Protein AF-A0A9N8VTU1-F1 (afdb_monomer_lite)

Organism: NCBI:txid144538

Sequence (261 aa):
MIAYFLSVLDSDEEFRTRRALFKGLLIENRHETFETFFAQFPVIYIDFLNTPVDNNTWNSMYKCLQDLISSVYRRHSYVSSSLNSARQIVFQQIIECNRDLSRKEWEDALKALSCYLCKFHGKPIIALVDNLEIPVQISIDKGYFTEANRFIKNMFSEFLKENPYLDKAMVAIVDTSNKKLDKILPANAWEYSLPSSDRVFQYGFGFTETDLITLAKVFKVVDIDDIMKKTLQCKTGVKPKIALYNPQAVWRELYLRLNNM

Structure (mmCIF, N/CA/C/O backbone):
data_AF-A0A9N8VTU1-F1
#
_entry.id   AF-A0A9N8VTU1-F1
#
loop_
_atom_site.group_PDB
_atom_site.id
_atom_site.type_symbol
_atom_site.label_atom_id
_atom_site.label_alt_id
_atom_site.label_comp_id
_atom_site.label_asym_id
_atom_site.label_entity_id
_atom_site.label_seq_id
_atom_site.pdbx_PDB_ins_code
_atom_site.Cartn_x
_atom_site.Cartn_y
_atom_site.Cartn_z
_atom_site.occupancy
_atom_site.B_iso_or_equiv
_atom_site.auth_seq_id
_atom_site.auth_comp_id
_atom_site.auth_asym_id
_atom_site.auth_atom_id
_atom_site.pdbx_PDB_model_num
ATOM 1 N N . MET A 1 1 ? -10.730 -7.273 -4.232 1.00 74.44 1 MET A N 1
ATOM 2 C CA . MET A 1 1 ? -11.778 -8.046 -3.517 1.00 74.44 1 MET A CA 1
ATOM 3 C C . MET A 1 1 ? -11.406 -8.323 -2.058 1.00 74.44 1 MET A C 1
ATOM 5 O O . MET A 1 1 ? -12.185 -7.956 -1.193 1.00 74.44 1 MET A O 1
ATOM 9 N N . ILE A 1 2 ? -10.228 -8.894 -1.761 1.00 85.75 2 ILE A N 1
ATOM 10 C CA . ILE A 1 2 ? -9.808 -9.220 -0.378 1.00 85.75 2 ILE A CA 1
ATOM 11 C C . ILE A 1 2 ? -9.739 -7.979 0.524 1.00 85.75 2 ILE A C 1
ATOM 13 O O . ILE A 1 2 ? -10.317 -7.990 1.605 1.00 85.75 2 ILE A O 1
ATOM 17 N N . ALA A 1 3 ? -9.119 -6.887 0.057 1.00 88.75 3 ALA A N 1
ATOM 18 C CA . ALA A 1 3 ? -9.104 -5.623 0.801 1.00 88.75 3 ALA A CA 1
ATOM 19 C C . ALA A 1 3 ? -10.528 -5.163 1.153 1.00 88.75 3 ALA A C 1
ATOM 21 O O . ALA A 1 3 ? -10.817 -4.852 2.298 1.00 88.75 3 ALA A O 1
ATOM 22 N N . TYR A 1 4 ? -11.440 -5.216 0.180 1.00 87.44 4 TYR A N 1
ATOM 23 C CA . TYR A 1 4 ? -12.837 -4.830 0.367 1.00 87.44 4 TYR A CA 1
ATOM 24 C C . TYR A 1 4 ? -13.541 -5.693 1.427 1.00 87.44 4 TYR A C 1
ATOM 26 O O . TYR A 1 4 ? -14.232 -5.156 2.283 1.00 87.44 4 TYR A O 1
ATOM 34 N N . PHE A 1 5 ? -13.319 -7.011 1.415 1.00 91.44 5 PHE A N 1
ATOM 35 C CA . PHE A 1 5 ? -13.878 -7.940 2.401 1.00 91.44 5 PHE A CA 1
ATOM 36 C C . PHE A 1 5 ? -13.381 -7.668 3.829 1.00 91.44 5 PHE A C 1
ATOM 38 O O . PHE A 1 5 ? -14.170 -7.727 4.763 1.00 91.44 5 PHE A O 1
ATOM 45 N N . LEU A 1 6 ? -12.092 -7.367 4.002 1.00 94.31 6 LEU A N 1
ATOM 46 C CA . LEU A 1 6 ? -11.461 -7.228 5.319 1.00 94.31 6 LEU A CA 1
ATOM 47 C C . LEU A 1 6 ? -11.640 -5.842 5.948 1.00 94.31 6 LEU A C 1
ATOM 49 O O . LEU A 1 6 ? -11.740 -5.743 7.171 1.00 94.31 6 LEU A O 1
ATOM 53 N N . SER A 1 7 ? -11.634 -4.790 5.123 1.00 93.69 7 SER A N 1
ATOM 54 C CA . SER A 1 7 ? -11.585 -3.402 5.581 1.00 93.69 7 SER A CA 1
ATOM 55 C C . SER A 1 7 ? -12.769 -3.036 6.463 1.00 93.69 7 SER A C 1
ATOM 57 O O . SER A 1 7 ? -13.917 -3.174 6.037 1.00 93.69 7 SER A O 1
ATOM 59 N N . VAL A 1 8 ? -12.459 -2.481 7.635 1.00 92.75 8 VAL A N 1
ATOM 60 C CA . VAL A 1 8 ? -13.396 -1.738 8.492 1.00 92.75 8 VAL A CA 1
ATOM 61 C C . VAL A 1 8 ? -14.214 -0.721 7.699 1.00 92.75 8 VAL A C 1
ATOM 63 O O . VAL A 1 8 ? -13.781 -0.217 6.657 1.00 92.75 8 VAL A O 1
ATOM 66 N N . LEU A 1 9 ? -15.412 -0.460 8.212 1.00 88.94 9 LEU A N 1
ATOM 67 C CA . LEU A 1 9 ? -16.438 0.347 7.573 1.00 88.94 9 LEU A CA 1
ATOM 68 C C . LEU A 1 9 ? -16.899 1.462 8.492 1.00 88.94 9 LEU A C 1
ATOM 70 O O . LEU A 1 9 ? -17.052 1.248 9.692 1.00 88.94 9 LEU A O 1
ATOM 74 N N . ASP A 1 10 ? -17.177 2.618 7.897 1.00 80.44 10 ASP A N 1
ATOM 75 C CA . ASP A 1 10 ? -17.520 3.830 8.643 1.00 80.44 10 ASP A CA 1
ATOM 76 C C . ASP A 1 10 ? -19.041 4.006 8.819 1.00 80.44 10 ASP A C 1
ATOM 78 O O . ASP A 1 10 ? -19.484 4.924 9.507 1.00 80.44 10 ASP A O 1
ATOM 82 N N . SER A 1 11 ? -19.867 3.140 8.210 1.00 88.31 11 SER A N 1
ATOM 83 C CA . SER A 1 11 ? -21.327 3.192 8.354 1.00 88.31 11 SER A CA 1
ATOM 84 C C . SER A 1 11 ? -22.021 1.830 8.256 1.00 88.31 11 SER A C 1
ATOM 86 O O . SER A 1 11 ? -21.612 0.938 7.508 1.00 88.31 11 SER A O 1
ATOM 88 N N . ASP A 1 12 ? -23.151 1.705 8.958 1.00 88.94 12 ASP A N 1
ATOM 89 C CA . ASP A 1 12 ? -24.015 0.519 8.914 1.00 88.94 12 ASP A CA 1
ATOM 90 C C . ASP A 1 12 ? -24.625 0.269 7.527 1.00 88.94 12 ASP A C 1
ATOM 92 O O . ASP A 1 12 ? -24.901 -0.871 7.146 1.00 88.94 12 ASP A O 1
ATOM 96 N N . GLU A 1 13 ? -24.880 1.335 6.766 1.00 91.88 13 GLU A N 1
ATOM 97 C CA . GLU A 1 13 ? -25.395 1.230 5.401 1.00 91.88 13 GLU A CA 1
ATOM 98 C C . GLU A 1 13 ? -24.358 0.596 4.473 1.00 91.88 13 GLU A C 1
ATOM 100 O O . GLU A 1 13 ? -24.676 -0.344 3.734 1.00 91.88 13 GLU A O 1
ATOM 105 N N . GLU A 1 14 ? -23.106 1.047 4.564 1.00 89.56 14 GLU A N 1
ATOM 106 C CA . GLU A 1 14 ? -22.004 0.449 3.823 1.00 89.56 14 GLU A CA 1
ATOM 107 C C . GLU A 1 14 ? -21.771 -0.998 4.263 1.00 89.56 14 GLU A C 1
ATOM 109 O O . GLU A 1 14 ? -21.592 -1.867 3.411 1.00 89.56 14 GLU A O 1
ATOM 114 N N . PHE A 1 15 ? -21.868 -1.289 5.564 1.00 91.75 15 PHE A N 1
ATOM 115 C CA . PHE A 1 15 ? -21.780 -2.652 6.090 1.00 91.75 15 PHE A CA 1
ATOM 116 C C . PHE A 1 15 ? -22.809 -3.583 5.458 1.00 91.75 15 PHE A C 1
ATOM 118 O O . PHE A 1 15 ? -22.443 -4.627 4.913 1.00 91.75 15 PHE A O 1
ATOM 125 N N . ARG A 1 16 ? -24.092 -3.202 5.461 1.00 91.25 16 ARG A N 1
ATOM 126 C CA . ARG A 1 16 ? -25.162 -4.015 4.862 1.00 91.25 16 ARG A CA 1
ATOM 127 C C . ARG A 1 16 ? -24.969 -4.195 3.359 1.00 91.25 16 ARG A C 1
ATOM 129 O O . ARG A 1 16 ? -25.064 -5.320 2.866 1.00 91.25 16 ARG A O 1
ATOM 136 N N . THR A 1 17 ? -24.662 -3.112 2.649 1.00 90.62 17 THR A N 1
ATOM 137 C CA . THR A 1 17 ? -24.464 -3.125 1.191 1.00 90.62 17 THR A CA 1
ATOM 138 C C . THR A 1 17 ? -23.287 -4.013 0.807 1.00 90.62 17 THR A C 1
ATOM 140 O O . THR A 1 17 ? -23.403 -4.875 -0.063 1.00 90.62 17 THR A O 1
ATOM 143 N N . ARG A 1 18 ? -22.161 -3.864 1.508 1.00 90.44 18 ARG A N 1
ATOM 144 C CA . ARG A 1 18 ? -20.954 -4.651 1.277 1.00 90.44 18 ARG A CA 1
ATOM 145 C C . ARG A 1 18 ? -21.166 -6.123 1.613 1.00 90.44 18 ARG A C 1
ATOM 147 O O . ARG A 1 18 ? -20.721 -6.980 0.855 1.00 90.44 18 ARG A O 1
ATOM 154 N N . ARG A 1 19 ? -21.868 -6.428 2.706 1.00 91.38 19 ARG A N 1
ATOM 155 C CA . ARG A 1 19 ? -22.168 -7.806 3.119 1.00 91.38 19 ARG A CA 1
ATOM 156 C C . ARG A 1 19 ? -23.034 -8.521 2.086 1.00 91.38 19 ARG A C 1
ATOM 158 O O . ARG A 1 19 ? -22.771 -9.678 1.772 1.00 91.38 19 ARG A O 1
ATOM 165 N N . ALA A 1 20 ? -24.000 -7.815 1.497 1.00 91.19 20 ALA A N 1
ATOM 166 C CA . ALA A 1 20 ? -24.875 -8.359 0.462 1.00 91.19 20 ALA A CA 1
ATOM 167 C C . ALA A 1 20 ? -24.122 -8.843 -0.792 1.00 91.19 20 ALA A C 1
ATOM 169 O O . ALA A 1 20 ? -24.584 -9.783 -1.434 1.00 91.19 20 ALA A O 1
ATOM 170 N N . LEU A 1 21 ? -22.948 -8.277 -1.112 1.00 89.25 21 LEU A N 1
ATOM 171 C CA . LEU A 1 21 ? -22.126 -8.728 -2.247 1.00 89.25 21 LEU A CA 1
ATOM 172 C C . LEU A 1 21 ? -21.578 -10.150 -2.081 1.00 89.25 21 LEU A C 1
ATOM 174 O O . LEU A 1 21 ? -21.188 -10.769 -3.068 1.00 89.25 21 LEU A O 1
ATOM 178 N N . PHE A 1 22 ? -21.527 -10.660 -0.850 1.00 90.00 22 PHE A N 1
ATOM 179 C CA . PHE A 1 22 ? -21.028 -12.003 -0.566 1.00 90.00 22 PHE A CA 1
ATOM 180 C C . PHE A 1 22 ? -22.142 -13.044 -0.426 1.00 90.00 22 PHE A C 1
ATOM 182 O O . PHE A 1 22 ? -21.844 -14.223 -0.235 1.00 90.00 22 PHE A O 1
ATOM 189 N N . LYS A 1 23 ? -23.409 -12.632 -0.566 1.00 89.81 23 LYS A N 1
ATOM 190 C CA . LYS A 1 23 ? -24.561 -13.525 -0.451 1.00 89.81 23 LYS A CA 1
ATOM 191 C C . LYS A 1 23 ? -24.521 -14.617 -1.523 1.00 89.81 23 LYS A C 1
ATOM 193 O O . LYS A 1 23 ? -24.404 -14.329 -2.712 1.00 89.81 23 LYS A O 1
ATOM 198 N N . GLY A 1 24 ? -24.645 -15.871 -1.105 1.00 86.94 24 GLY A N 1
ATOM 199 C CA . GLY A 1 24 ? -24.591 -17.061 -1.952 1.00 86.94 24 GLY A CA 1
ATOM 200 C C . GLY A 1 24 ? -23.181 -17.493 -2.366 1.00 86.94 24 GLY A C 1
ATOM 201 O O . GLY A 1 24 ? -23.045 -18.496 -3.066 1.00 86.94 24 GLY A O 1
ATOM 202 N N . LEU A 1 25 ? -22.125 -16.781 -1.951 1.00 86.88 25 LEU A N 1
ATOM 203 C CA . LEU A 1 25 ? -20.746 -17.188 -2.222 1.00 86.88 25 LEU A CA 1
ATOM 204 C C . LEU A 1 25 ? -20.276 -18.241 -1.211 1.00 86.88 25 LEU A C 1
ATOM 206 O O . LEU A 1 25 ? -20.688 -18.252 -0.055 1.00 86.88 25 LEU A O 1
ATOM 210 N N . LEU A 1 26 ? -19.321 -19.085 -1.614 1.00 87.12 26 LEU A N 1
ATOM 211 C CA . LEU A 1 26 ? -18.760 -20.137 -0.749 1.00 87.12 26 LEU A CA 1
ATOM 212 C C . LEU A 1 26 ? -18.211 -19.613 0.587 1.00 87.12 26 LEU A C 1
ATOM 214 O O . LEU A 1 26 ? -18.195 -20.352 1.569 1.00 87.12 26 LEU A O 1
ATOM 218 N N . ILE A 1 27 ? -17.747 -18.360 0.625 1.00 83.00 27 ILE A N 1
ATOM 219 C CA . ILE A 1 27 ? -17.223 -17.737 1.842 1.00 83.00 27 ILE A CA 1
ATOM 220 C C . ILE A 1 27 ? -18.323 -17.441 2.869 1.00 83.00 27 ILE A C 1
ATOM 222 O O . ILE A 1 27 ? -18.059 -17.565 4.059 1.00 83.00 27 ILE A O 1
ATOM 226 N N . GLU A 1 28 ? -19.552 -17.128 2.439 1.00 87.94 28 GLU A N 1
ATOM 227 C CA . GLU A 1 28 ? -20.695 -16.917 3.343 1.00 87.94 28 GLU A CA 1
ATOM 228 C C . GLU A 1 28 ? -21.055 -18.216 4.078 1.00 87.94 28 GLU A C 1
ATOM 230 O O . GLU A 1 28 ? -21.321 -18.205 5.277 1.00 87.94 28 GLU A O 1
ATOM 235 N N . ASN A 1 29 ? -20.941 -19.361 3.396 1.00 86.56 29 ASN A N 1
ATOM 236 C CA . ASN A 1 29 ? -21.175 -20.679 3.997 1.00 86.56 29 ASN A CA 1
ATOM 237 C C . ASN A 1 29 ? -20.127 -21.055 5.063 1.00 86.56 29 ASN A C 1
ATOM 239 O O . ASN A 1 29 ? -20.337 -21.991 5.833 1.00 86.56 29 ASN A O 1
ATOM 243 N N . ARG A 1 30 ? -18.998 -20.338 5.136 1.00 89.31 30 ARG A N 1
ATOM 244 C CA . ARG A 1 30 ? -17.985 -20.495 6.188 1.00 89.31 30 ARG A CA 1
ATOM 245 C C . ARG A 1 30 ? -18.241 -19.495 7.314 1.00 89.31 30 ARG A C 1
ATOM 247 O O . ARG A 1 30 ? -17.406 -18.632 7.562 1.00 89.31 30 ARG A O 1
ATOM 254 N N . HIS A 1 31 ? -19.387 -19.624 7.986 1.00 86.50 31 HIS A N 1
ATOM 255 C CA . HIS A 1 31 ? -19.917 -18.629 8.931 1.00 86.50 31 HIS A CA 1
ATOM 256 C C . HIS A 1 31 ? -18.875 -18.094 9.931 1.00 86.50 31 HIS A C 1
ATOM 258 O O . HIS A 1 31 ? -18.699 -16.888 10.052 1.00 86.50 31 HIS A O 1
ATOM 264 N N . GLU A 1 32 ? -18.123 -18.973 10.602 1.00 90.81 32 GLU A N 1
ATOM 265 C CA . GLU A 1 32 ? -17.093 -18.559 11.568 1.00 90.81 32 GLU A CA 1
ATOM 266 C C . GLU A 1 32 ? -15.985 -17.713 10.922 1.00 90.81 32 GLU A C 1
ATOM 268 O O . GLU A 1 32 ? -15.621 -16.656 11.435 1.00 90.81 32 GLU A O 1
ATOM 273 N N . THR A 1 33 ? -15.475 -18.135 9.760 1.00 88.50 33 THR A N 1
ATOM 274 C CA . THR A 1 33 ? -14.487 -17.359 8.998 1.00 88.50 33 THR A CA 1
ATOM 275 C C . THR A 1 33 ? -15.082 -16.037 8.522 1.00 88.50 33 THR A C 1
ATOM 277 O O . THR A 1 33 ? -14.425 -15.003 8.607 1.00 88.50 33 THR A O 1
ATOM 280 N N . PHE A 1 34 ? -16.319 -16.056 8.030 1.00 91.81 34 PHE A N 1
ATOM 281 C CA . PHE A 1 34 ? -16.978 -14.865 7.521 1.00 91.81 34 PHE A CA 1
ATOM 282 C C . PHE A 1 34 ? -17.093 -13.797 8.610 1.00 91.81 34 PHE A C 1
ATOM 284 O O . PHE A 1 34 ? -16.559 -12.706 8.435 1.00 91.81 34 PHE A O 1
ATOM 291 N N . GLU A 1 35 ? -17.688 -14.124 9.759 1.00 91.31 35 GLU A N 1
ATOM 292 C CA . GLU A 1 35 ? -17.868 -13.159 10.854 1.00 91.31 35 GLU A CA 1
ATOM 293 C C . GLU A 1 35 ? -16.539 -12.695 11.461 1.00 91.31 35 GLU A C 1
ATOM 295 O O . GLU A 1 35 ? -16.407 -11.537 11.852 1.00 91.31 35 GLU A O 1
ATOM 300 N N . THR A 1 36 ? -15.529 -13.569 11.506 1.00 91.50 36 THR A N 1
ATOM 301 C CA . THR A 1 36 ? -14.214 -13.236 12.081 1.00 91.50 36 THR A CA 1
ATOM 302 C C . THR A 1 36 ? -13.444 -12.209 11.247 1.00 91.50 36 THR A C 1
ATOM 304 O O . THR A 1 36 ? -12.640 -11.446 11.790 1.00 91.50 36 THR A O 1
ATOM 307 N N . PHE A 1 37 ? -13.649 -12.187 9.928 1.00 92.38 37 PHE A N 1
ATOM 308 C CA . PHE A 1 37 ? -12.825 -11.397 9.011 1.00 92.38 37 PHE A CA 1
ATOM 309 C C . PHE A 1 37 ? -13.581 -10.291 8.270 1.00 92.38 37 PHE A C 1
ATOM 311 O O . PHE A 1 37 ? -12.963 -9.278 7.937 1.00 92.38 37 PHE A O 1
ATOM 318 N N . PHE A 1 38 ? -14.883 -10.446 8.024 1.00 94.62 38 PHE A N 1
ATOM 319 C CA . PHE A 1 38 ? -15.668 -9.488 7.248 1.00 94.62 38 PHE A CA 1
ATOM 320 C C . PHE A 1 38 ? -15.759 -8.126 7.946 1.00 94.62 38 PHE A C 1
ATOM 322 O O . PHE A 1 38 ? -16.356 -8.001 9.013 1.00 94.62 38 PHE A O 1
ATOM 329 N N . ALA A 1 39 ? -15.201 -7.096 7.313 1.00 94.56 39 ALA A N 1
ATOM 330 C CA . ALA A 1 39 ? -15.153 -5.721 7.804 1.00 94.56 39 ALA A CA 1
ATOM 331 C C . ALA A 1 39 ? -14.541 -5.564 9.210 1.00 94.56 39 ALA A C 1
ATOM 333 O O . ALA A 1 39 ? -14.888 -4.649 9.955 1.00 94.56 39 ALA A O 1
ATOM 334 N N . GLN A 1 40 ? -13.626 -6.463 9.583 1.00 94.62 40 GLN A N 1
ATOM 335 C CA . GLN A 1 40 ? -13.084 -6.537 10.938 1.00 94.62 40 GLN A CA 1
ATOM 336 C C . GLN A 1 40 ? -11.706 -5.884 11.103 1.00 94.62 40 GLN A C 1
ATOM 338 O O . GLN A 1 40 ? -11.238 -5.804 12.236 1.00 94.62 40 GLN A O 1
ATOM 343 N N . PHE A 1 41 ? -11.005 -5.485 10.035 1.00 96.44 41 PHE A N 1
ATOM 344 C CA . PHE A 1 41 ? -9.598 -5.070 10.125 1.00 96.44 41 PHE A CA 1
ATOM 345 C C . PHE A 1 41 ? -9.309 -3.728 9.444 1.00 96.44 41 PHE A C 1
ATOM 347 O O . PHE A 1 41 ? -9.800 -3.475 8.344 1.00 96.44 41 PHE A O 1
ATOM 354 N N . PRO A 1 42 ? -8.463 -2.867 10.034 1.00 96.88 42 PRO A N 1
ATOM 355 C CA . PRO A 1 42 ? -7.829 -1.804 9.272 1.00 96.88 42 PRO A CA 1
ATOM 356 C C . PRO A 1 42 ? -6.876 -2.417 8.240 1.00 96.88 42 PRO A C 1
ATOM 358 O O . PRO A 1 42 ? -5.992 -3.203 8.580 1.00 96.88 42 PRO A O 1
ATOM 361 N N . VAL A 1 43 ? -7.060 -2.066 6.969 1.00 97.75 43 VAL A N 1
ATOM 362 C CA . VAL A 1 43 ? -6.282 -2.632 5.859 1.00 97.75 43 VAL A CA 1
ATOM 363 C C . VAL A 1 43 ? -5.435 -1.551 5.211 1.00 97.75 43 VAL A C 1
ATOM 365 O O . VAL A 1 43 ? -5.972 -0.558 4.725 1.00 97.75 43 VAL A O 1
ATOM 368 N N . ILE A 1 44 ? -4.126 -1.786 5.124 1.00 98.19 44 ILE A N 1
ATOM 369 C CA . ILE A 1 44 ? -3.228 -1.021 4.255 1.00 98.19 44 ILE A CA 1
ATOM 370 C C . ILE A 1 44 ? -3.061 -1.820 2.962 1.00 98.19 44 ILE A C 1
ATOM 372 O O . ILE A 1 44 ? -2.365 -2.833 2.938 1.00 98.19 44 ILE A O 1
ATOM 376 N N . TYR A 1 45 ? -3.717 -1.368 1.891 1.00 97.00 45 TYR A N 1
ATOM 377 C CA . TYR A 1 45 ? -3.594 -1.966 0.557 1.00 97.00 45 TYR A CA 1
ATOM 378 C C . TYR A 1 45 ? -2.653 -1.141 -0.321 1.00 97.00 45 TYR A C 1
ATOM 380 O O . TYR A 1 45 ? -2.905 0.046 -0.525 1.00 97.00 45 TYR A O 1
ATOM 388 N N . ILE A 1 46 ? -1.604 -1.751 -0.860 1.00 96.50 46 ILE A N 1
ATOM 389 C CA . ILE A 1 46 ? -0.607 -1.131 -1.734 1.00 96.50 46 ILE A CA 1
ATOM 390 C C . ILE A 1 46 ? -0.675 -1.827 -3.085 1.00 96.50 46 ILE A C 1
ATOM 392 O O . ILE A 1 46 ? -0.568 -3.046 -3.149 1.00 96.50 46 ILE A O 1
ATOM 396 N N . ASP A 1 47 ? -0.827 -1.047 -4.147 1.00 94.19 47 ASP A N 1
ATOM 397 C CA . ASP A 1 47 ? -0.935 -1.562 -5.505 1.00 94.19 47 ASP A CA 1
ATOM 398 C C . ASP A 1 47 ? 0.020 -0.800 -6.419 1.00 94.19 47 ASP A C 1
ATOM 400 O O . ASP A 1 47 ? -0.095 0.418 -6.586 1.00 94.19 47 ASP A O 1
ATOM 404 N N . PHE A 1 48 ? 0.979 -1.522 -6.989 1.00 93.44 48 PHE A N 1
ATOM 405 C CA . PHE A 1 48 ? 1.989 -0.956 -7.873 1.00 93.44 48 PHE A CA 1
ATOM 406 C C . PHE A 1 48 ? 1.564 -0.929 -9.351 1.00 93.44 48 PHE A C 1
ATOM 408 O O . PHE A 1 48 ? 2.359 -0.492 -10.187 1.00 93.44 48 PHE A O 1
ATOM 415 N N . LEU A 1 49 ? 0.330 -1.329 -9.690 1.00 89.62 49 LEU A N 1
ATOM 416 C CA . LEU A 1 49 ? -0.161 -1.427 -11.073 1.00 89.62 49 LEU A CA 1
ATOM 417 C C . LEU A 1 49 ? 0.045 -0.146 -11.887 1.00 89.62 49 LEU A C 1
ATOM 419 O O . LEU A 1 49 ? 0.429 -0.197 -13.052 1.00 89.62 49 LEU A O 1
ATOM 423 N N . ASN A 1 50 ? -0.174 1.011 -11.263 1.00 86.88 50 ASN A N 1
ATOM 424 C CA . ASN A 1 50 ? -0.099 2.311 -11.931 1.00 86.88 50 ASN A CA 1
ATOM 425 C C . ASN A 1 50 ? 1.314 2.918 -11.950 1.00 86.88 50 ASN A C 1
ATOM 427 O O . ASN A 1 50 ? 1.452 4.115 -12.192 1.00 86.88 50 ASN A O 1
ATOM 431 N N . THR A 1 51 ? 2.360 2.129 -11.683 1.00 87.94 51 THR A N 1
ATOM 432 C CA . THR A 1 51 ? 3.749 2.601 -11.773 1.00 87.94 51 THR A CA 1
ATOM 433 C C . THR A 1 51 ? 4.095 2.909 -13.238 1.00 87.94 51 THR A C 1
ATOM 435 O O . THR A 1 51 ? 4.087 1.991 -14.062 1.00 87.94 51 THR A O 1
ATOM 438 N N . PRO A 1 52 ? 4.428 4.164 -13.596 1.00 85.12 52 PRO A N 1
ATOM 439 C CA . PRO A 1 52 ? 4.702 4.529 -14.982 1.00 85.12 52 PRO A CA 1
ATOM 440 C C . PRO A 1 52 ? 5.926 3.809 -15.560 1.00 85.12 52 PRO A C 1
ATOM 442 O O . PRO A 1 52 ? 6.989 3.739 -14.935 1.00 85.12 52 PRO A O 1
ATOM 445 N N . VAL A 1 53 ? 5.784 3.302 -16.788 1.00 78.62 53 VAL A N 1
ATOM 446 C CA . VAL A 1 53 ? 6.838 2.566 -17.517 1.00 78.62 53 VAL A CA 1
ATOM 447 C C . VAL A 1 53 ? 7.973 3.495 -17.983 1.00 78.62 53 VAL A C 1
ATOM 449 O O . VAL A 1 53 ? 9.107 3.063 -18.203 1.00 78.62 53 VAL A O 1
ATOM 452 N N . ASP A 1 54 ? 7.690 4.790 -18.110 1.00 80.75 54 ASP A N 1
ATOM 453 C CA . ASP A 1 54 ? 8.627 5.846 -18.500 1.00 80.75 54 ASP A CA 1
ATOM 454 C C . ASP A 1 54 ? 9.450 6.405 -17.326 1.00 80.75 54 ASP A C 1
ATOM 456 O O . ASP A 1 54 ? 10.203 7.365 -17.504 1.00 80.75 54 ASP A O 1
ATOM 460 N N . ASN A 1 55 ? 9.395 5.762 -16.153 1.00 83.56 55 ASN A N 1
ATOM 461 C CA . ASN A 1 55 ? 10.317 5.990 -15.040 1.00 83.56 55 ASN A CA 1
ATOM 462 C C . ASN A 1 55 ? 11.755 5.604 -15.434 1.00 83.56 55 ASN A C 1
ATOM 464 O O . ASN A 1 55 ? 12.290 4.573 -15.032 1.00 83.56 55 ASN A O 1
ATOM 468 N N . ASN A 1 56 ? 12.406 6.444 -16.234 1.00 89.06 56 ASN A N 1
ATOM 469 C CA . ASN A 1 56 ? 13.713 6.170 -16.830 1.00 89.06 56 ASN A CA 1
ATOM 470 C C . ASN A 1 56 ? 14.879 6.349 -15.846 1.00 89.06 56 ASN A C 1
ATOM 472 O O . ASN A 1 56 ? 16.001 5.969 -16.160 1.00 89.06 56 ASN A O 1
ATOM 476 N N . THR A 1 57 ? 14.634 6.915 -14.660 1.00 95.69 57 THR A N 1
ATOM 477 C CA . THR A 1 57 ? 15.659 7.150 -13.633 1.00 95.69 57 THR A CA 1
ATOM 478 C C . THR A 1 57 ? 15.197 6.686 -12.254 1.00 95.69 57 THR A C 1
ATOM 480 O O . THR A 1 57 ? 13.997 6.631 -11.969 1.00 95.69 57 THR A O 1
ATOM 483 N N . TRP A 1 58 ? 16.151 6.447 -11.349 1.00 96.25 58 TRP A N 1
ATOM 484 C CA . TRP A 1 58 ? 15.832 6.211 -9.940 1.00 96.25 58 TRP A CA 1
ATOM 485 C C . TRP A 1 58 ? 15.031 7.371 -9.334 1.00 96.25 58 TRP A C 1
ATOM 487 O O . TRP A 1 58 ? 14.067 7.137 -8.619 1.00 96.25 58 TRP A O 1
ATOM 497 N N . ASN A 1 59 ? 15.371 8.623 -9.655 1.00 95.94 59 ASN A N 1
ATOM 498 C CA . ASN A 1 59 ? 14.683 9.787 -9.096 1.00 95.94 59 ASN A CA 1
ATOM 499 C C . ASN A 1 59 ? 13.200 9.854 -9.507 1.00 95.94 59 ASN A C 1
ATOM 501 O O . ASN A 1 59 ? 12.351 10.182 -8.682 1.00 95.94 59 ASN A O 1
ATOM 505 N N . SER A 1 60 ? 12.871 9.517 -10.760 1.00 96.19 60 SER A N 1
ATOM 506 C CA . SER A 1 60 ? 11.473 9.438 -11.214 1.00 96.19 60 SER A CA 1
ATOM 507 C C . SER A 1 60 ? 10.715 8.302 -10.522 1.00 96.19 60 SER A C 1
ATOM 509 O O . SER A 1 60 ? 9.626 8.528 -10.001 1.00 96.19 60 SER A O 1
ATOM 511 N N . MET A 1 61 ? 11.331 7.118 -10.407 1.00 96.88 61 MET A N 1
ATOM 512 C CA . MET A 1 61 ? 10.741 5.991 -9.675 1.00 96.88 61 MET A CA 1
ATOM 513 C C . MET A 1 61 ? 10.524 6.333 -8.197 1.00 96.88 61 MET A C 1
ATOM 515 O O . MET A 1 61 ? 9.458 6.082 -7.649 1.00 96.88 61 MET A O 1
ATOM 519 N N . TYR A 1 62 ? 11.509 6.955 -7.551 1.00 97.12 62 TYR A N 1
ATOM 520 C CA . TYR A 1 62 ? 11.424 7.350 -6.151 1.00 97.12 62 TYR A CA 1
ATOM 521 C C . TYR A 1 62 ? 10.269 8.325 -5.903 1.00 97.12 62 TYR A C 1
ATOM 523 O O . TYR A 1 62 ? 9.498 8.129 -4.966 1.00 97.12 62 TYR A O 1
ATOM 531 N N . LYS A 1 63 ? 10.074 9.311 -6.790 1.00 96.38 63 LYS A N 1
ATOM 532 C CA . LYS A 1 63 ? 8.917 10.212 -6.720 1.00 96.38 63 LYS A CA 1
ATOM 533 C C . LYS A 1 63 ? 7.591 9.463 -6.837 1.00 96.38 63 LYS A C 1
ATOM 535 O O . LYS A 1 63 ? 6.697 9.725 -6.037 1.00 96.38 63 LYS A O 1
ATOM 540 N N . CYS A 1 64 ? 7.503 8.498 -7.754 1.00 96.38 64 CYS A N 1
ATOM 541 C CA . CYS A 1 64 ? 6.325 7.648 -7.919 1.00 96.38 64 CYS A CA 1
ATOM 542 C C . CYS A 1 64 ? 6.033 6.800 -6.668 1.00 96.38 64 CYS A C 1
ATOM 544 O O . CYS A 1 64 ? 4.875 6.662 -6.276 1.00 96.38 64 CYS A O 1
ATOM 546 N N . LEU A 1 65 ? 7.064 6.273 -6.000 1.00 97.00 65 LEU A N 1
ATOM 547 C CA . LEU A 1 65 ? 6.910 5.535 -4.742 1.00 97.00 65 LEU A CA 1
ATOM 548 C C . LEU A 1 65 ? 6.413 6.439 -3.605 1.00 97.00 65 LEU A C 1
ATOM 550 O O . LEU A 1 65 ? 5.539 6.039 -2.840 1.00 97.00 65 LEU A O 1
ATOM 554 N N . GLN A 1 66 ? 6.921 7.669 -3.513 1.00 97.88 66 GLN A N 1
ATOM 555 C CA . GLN A 1 66 ? 6.415 8.666 -2.566 1.00 97.88 66 GLN A CA 1
ATOM 556 C C . GLN A 1 66 ? 4.945 9.017 -2.861 1.00 97.88 66 GLN A C 1
ATOM 558 O O . GLN A 1 66 ? 4.135 9.036 -1.939 1.00 97.88 66 GLN A O 1
ATOM 563 N N . ASP A 1 67 ? 4.565 9.198 -4.132 1.00 97.50 67 ASP A N 1
ATOM 564 C CA . ASP A 1 67 ? 3.169 9.451 -4.527 1.00 97.50 67 ASP A CA 1
ATOM 565 C C . ASP A 1 67 ? 2.243 8.289 -4.148 1.00 97.50 67 ASP A C 1
ATOM 567 O O . ASP A 1 67 ? 1.131 8.503 -3.651 1.00 97.50 67 ASP A O 1
ATOM 571 N N . LEU A 1 68 ? 2.714 7.051 -4.336 1.00 97.88 68 LEU A N 1
ATOM 572 C CA . LEU A 1 68 ? 2.016 5.842 -3.914 1.00 97.88 68 LEU A CA 1
ATOM 573 C C . LEU A 1 68 ? 1.789 5.848 -2.398 1.00 97.88 68 LEU A C 1
ATOM 575 O O . LEU A 1 68 ? 0.649 5.683 -1.962 1.00 97.88 68 LEU A O 1
ATOM 579 N N . ILE A 1 69 ? 2.825 6.104 -1.596 1.00 98.38 69 ILE A N 1
ATOM 580 C CA . ILE A 1 69 ? 2.711 6.195 -0.131 1.00 98.38 69 ILE A CA 1
ATOM 581 C C . ILE A 1 69 ? 1.736 7.313 0.268 1.00 98.38 69 ILE A C 1
ATOM 583 O O . ILE A 1 69 ? 0.832 7.082 1.072 1.00 98.38 69 ILE A O 1
ATOM 587 N N . SER A 1 70 ? 1.834 8.496 -0.342 1.00 98.44 70 SER A N 1
ATOM 588 C CA . SER A 1 70 ? 0.899 9.604 -0.113 1.00 98.44 70 SER A CA 1
ATOM 589 C C . SER A 1 70 ? -0.546 9.224 -0.441 1.00 98.44 70 SER A C 1
ATOM 591 O O . SER A 1 70 ? -1.469 9.631 0.262 1.00 98.44 70 SER A O 1
ATOM 593 N N . SER A 1 71 ? -0.776 8.429 -1.491 1.00 98.19 71 SER A N 1
ATOM 594 C CA . SER A 1 71 ? -2.115 7.934 -1.844 1.00 98.19 71 SER A CA 1
ATOM 595 C C . SER A 1 71 ? -2.669 6.939 -0.817 1.00 98.19 71 SER A C 1
ATOM 597 O O . SER A 1 71 ? -3.870 6.931 -0.541 1.00 98.19 71 SER A O 1
ATOM 599 N N . VAL A 1 72 ? -1.802 6.116 -0.215 1.00 98.19 72 VAL A N 1
ATOM 600 C CA . VAL A 1 72 ? -2.162 5.232 0.901 1.00 98.19 72 VAL A CA 1
ATOM 601 C C . VAL A 1 72 ? -2.579 6.086 2.097 1.00 98.19 72 VAL A C 1
ATOM 603 O O . VAL A 1 72 ? -3.668 5.894 2.623 1.00 98.19 72 VAL A O 1
ATOM 606 N N . TYR A 1 73 ? -1.782 7.090 2.468 1.00 98.38 73 TYR A N 1
ATOM 607 C CA . TYR A 1 73 ? -2.112 8.014 3.558 1.00 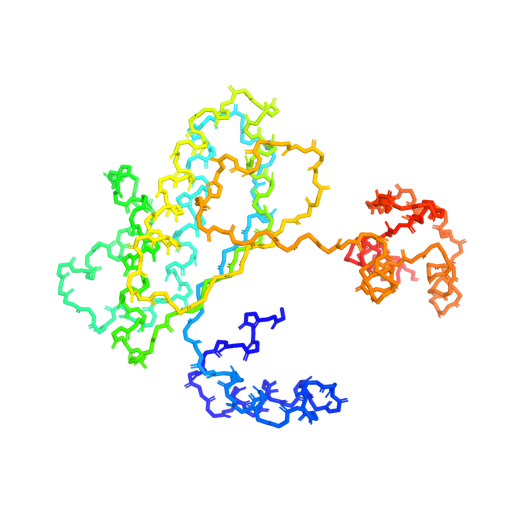98.38 73 TYR A CA 1
ATOM 608 C C . TYR A 1 73 ? -3.435 8.750 3.334 1.00 98.38 73 TYR A C 1
ATOM 610 O O . TYR A 1 73 ? -4.258 8.825 4.242 1.00 98.38 73 TYR A O 1
ATOM 618 N N . ARG A 1 74 ? -3.683 9.235 2.111 1.00 97.94 74 ARG A N 1
ATOM 619 C CA . ARG A 1 74 ? -4.939 9.912 1.750 1.00 97.94 74 ARG A CA 1
ATOM 620 C C . ARG A 1 74 ? -6.172 9.031 1.956 1.00 97.94 74 ARG A C 1
ATOM 622 O O . ARG A 1 74 ? -7.183 9.537 2.430 1.00 97.94 74 ARG A O 1
ATOM 629 N N . ARG A 1 75 ? -6.089 7.725 1.672 1.00 96.06 75 ARG A N 1
ATOM 630 C CA . ARG A 1 75 ? -7.183 6.769 1.945 1.00 96.06 75 ARG A CA 1
ATOM 631 C C . ARG A 1 75 ? -7.474 6.583 3.435 1.00 96.06 75 ARG A C 1
ATOM 633 O O . ARG A 1 75 ? -8.555 6.128 3.786 1.00 96.06 75 ARG A O 1
ATOM 640 N N . HIS A 1 76 ? -6.534 6.953 4.297 1.00 96.62 76 HIS A N 1
ATOM 641 C CA . HIS A 1 76 ? -6.651 6.866 5.748 1.00 96.62 76 HIS A CA 1
ATOM 642 C C . HIS A 1 76 ? -6.661 8.246 6.415 1.00 96.62 76 HIS A C 1
ATOM 644 O O . HIS A 1 76 ? -6.351 8.362 7.596 1.00 96.62 76 HIS A O 1
ATOM 650 N N . SER A 1 77 ? -7.025 9.309 5.693 1.00 96.00 77 SER A N 1
ATOM 651 C CA . SER A 1 77 ? -7.045 10.674 6.238 1.00 96.00 77 SER A CA 1
ATOM 652 C C . SER A 1 77 ? -7.952 10.827 7.464 1.00 96.00 77 SER A C 1
ATOM 654 O O . SER A 1 77 ? -7.677 11.663 8.325 1.00 96.00 77 SER A O 1
ATOM 656 N N . TYR A 1 78 ? -8.968 9.968 7.593 1.00 94.31 78 TYR A N 1
ATOM 657 C CA . TYR A 1 78 ? -9.904 9.945 8.716 1.00 94.31 78 TYR A CA 1
ATOM 658 C C . TYR A 1 78 ? -9.233 9.736 10.085 1.00 94.31 78 TYR A C 1
ATOM 660 O O . TYR A 1 78 ? -9.773 10.200 11.086 1.00 94.31 78 TYR A O 1
ATOM 668 N N . VAL A 1 79 ? -8.045 9.111 10.159 1.00 95.56 79 VAL A N 1
ATOM 669 C CA . VAL A 1 79 ? -7.330 8.964 11.444 1.00 95.56 79 VAL A CA 1
ATOM 670 C C . VAL A 1 79 ? -6.510 10.189 11.830 1.00 95.56 79 VAL A C 1
ATOM 672 O O . VAL A 1 79 ? -6.013 10.264 12.949 1.00 95.56 79 VAL A O 1
ATOM 675 N N . SER A 1 80 ? -6.337 11.164 10.934 1.00 94.00 80 SER A N 1
ATOM 676 C CA . SER A 1 80 ? -5.448 12.301 11.187 1.00 94.00 80 SER A CA 1
ATOM 677 C C . SER A 1 80 ? -5.886 13.144 12.386 1.00 94.00 80 SER A C 1
ATOM 679 O O . SER A 1 80 ? -5.032 13.703 13.073 1.00 94.00 80 SER A O 1
ATOM 681 N N . SER A 1 81 ? -7.193 13.253 12.635 1.00 91.56 81 SER A N 1
ATOM 682 C CA . SER A 1 81 ? -7.763 14.061 13.720 1.00 91.56 81 SER A CA 1
ATOM 683 C C . SER A 1 81 ? -7.556 13.449 15.107 1.00 91.56 81 SER A C 1
ATOM 685 O O . SER A 1 81 ? -7.624 14.165 16.101 1.00 91.56 81 SER A O 1
ATOM 687 N N . SER A 1 82 ? -7.265 12.146 15.195 1.00 92.56 82 SER A N 1
ATOM 688 C CA . SER A 1 82 ? -6.985 11.464 16.463 1.00 92.56 82 SER A CA 1
ATOM 689 C C . SER A 1 82 ? -5.504 11.505 16.856 1.00 92.56 82 SER A C 1
ATOM 691 O O . SER A 1 82 ? -5.107 10.902 17.856 1.00 92.56 82 SER A O 1
ATOM 693 N N . LEU A 1 83 ? -4.648 12.118 16.034 1.00 95.19 83 LEU A N 1
ATOM 694 C CA . LEU A 1 83 ? -3.210 12.196 16.272 1.00 95.19 83 LEU A CA 1
ATOM 695 C C . LEU A 1 83 ? -2.867 13.385 17.173 1.00 95.19 83 LEU A C 1
ATOM 697 O O . LEU A 1 83 ? -3.593 14.369 17.254 1.00 95.19 83 LEU A O 1
ATOM 701 N N . ASN A 1 84 ? -1.711 13.312 17.837 1.00 95.25 84 ASN A N 1
ATOM 702 C CA . ASN A 1 84 ? -1.149 14.495 18.485 1.00 95.25 84 ASN A CA 1
ATOM 703 C C . ASN A 1 84 ? -0.602 15.478 17.433 1.00 95.25 84 ASN A C 1
ATOM 705 O O . ASN A 1 84 ? -0.310 15.084 16.303 1.00 95.25 84 ASN A O 1
ATOM 709 N N . SER A 1 85 ? -0.412 16.739 17.828 1.00 94.81 85 SER A N 1
ATOM 710 C CA . SER A 1 85 ? -0.005 17.828 16.928 1.00 94.81 85 SER A CA 1
ATOM 711 C C . SER A 1 85 ? 1.250 17.508 16.108 1.00 94.81 85 SER A C 1
ATOM 713 O O . SER A 1 85 ? 1.253 17.682 14.893 1.00 94.81 85 SER A O 1
ATOM 715 N N . ALA A 1 86 ? 2.295 16.968 16.739 1.00 94.25 86 ALA A N 1
ATOM 716 C CA . ALA A 1 86 ? 3.539 16.618 16.053 1.00 94.25 86 ALA A CA 1
ATOM 717 C C . ALA A 1 86 ? 3.336 15.542 14.969 1.00 94.25 86 ALA A C 1
ATOM 719 O O . ALA A 1 86 ? 3.837 15.674 13.855 1.00 94.25 86 ALA A O 1
ATOM 720 N N . ARG A 1 87 ? 2.571 14.484 15.266 1.00 94.94 87 ARG A N 1
ATOM 721 C CA . ARG A 1 87 ? 2.271 13.420 14.292 1.00 94.94 87 ARG A CA 1
ATOM 722 C C . ARG A 1 87 ? 1.349 13.901 13.187 1.00 94.94 87 ARG A C 1
ATOM 724 O O . ARG A 1 87 ? 1.516 13.470 12.053 1.00 94.94 87 ARG A O 1
ATOM 731 N N . GLN A 1 88 ? 0.406 14.780 13.510 1.00 96.12 88 GLN A N 1
ATOM 732 C CA . GLN A 1 88 ? -0.502 15.368 12.535 1.00 96.12 88 GLN A CA 1
ATOM 733 C C . GLN A 1 88 ? 0.260 16.193 11.488 1.00 96.12 88 GLN A C 1
ATOM 735 O O . GLN A 1 88 ? -0.040 16.077 10.305 1.00 96.12 88 GLN A O 1
ATOM 740 N N . ILE A 1 89 ? 1.291 16.944 11.896 1.00 95.94 89 ILE A N 1
ATOM 741 C CA . ILE A 1 89 ? 2.161 17.691 10.971 1.00 95.94 89 ILE A CA 1
ATOM 742 C C . ILE A 1 89 ? 2.840 16.742 9.976 1.00 95.94 89 ILE A C 1
ATOM 744 O O . ILE A 1 89 ? 2.713 16.930 8.768 1.00 95.94 89 ILE A O 1
ATOM 748 N N . VAL A 1 90 ? 3.503 15.689 10.464 1.00 96.06 90 VAL A N 1
ATOM 749 C CA . VAL A 1 90 ? 4.193 14.718 9.592 1.00 96.06 90 VAL A CA 1
ATOM 750 C C . VAL A 1 90 ? 3.200 13.973 8.696 1.00 96.06 90 VAL A C 1
ATOM 752 O O . VAL A 1 90 ? 3.455 13.758 7.514 1.00 96.06 90 VAL A O 1
ATOM 755 N N . PHE A 1 91 ? 2.037 13.602 9.234 1.00 97.94 91 PHE A N 1
ATOM 756 C CA . PHE A 1 91 ? 0.974 12.954 8.470 1.00 97.94 91 PHE A CA 1
ATOM 757 C C . PHE A 1 91 ? 0.504 13.833 7.305 1.00 97.94 91 PHE A C 1
ATOM 759 O O . PHE A 1 91 ? 0.367 13.347 6.182 1.00 97.94 91 PHE A O 1
ATOM 766 N N . GLN A 1 92 ? 0.328 15.132 7.557 1.00 97.56 92 GLN A N 1
ATOM 767 C CA . GLN A 1 92 ? -0.063 16.101 6.542 1.00 97.56 92 GLN A CA 1
ATOM 768 C C . GLN A 1 92 ? 1.029 16.289 5.480 1.00 97.56 92 GLN A C 1
ATOM 770 O O . GLN A 1 92 ? 0.727 16.250 4.289 1.00 97.56 92 GLN A O 1
ATOM 775 N N . GLN A 1 93 ? 2.300 16.380 5.884 1.00 98.12 93 GLN A N 1
ATOM 776 C CA . GLN A 1 93 ? 3.434 16.450 4.952 1.00 98.12 93 GLN A CA 1
ATOM 777 C C . GLN A 1 93 ? 3.495 15.230 4.021 1.00 98.12 93 GLN A C 1
ATOM 779 O O . GLN A 1 93 ? 3.770 15.375 2.830 1.00 98.12 93 GLN A O 1
ATOM 784 N N . ILE A 1 94 ? 3.194 14.030 4.530 1.00 98.38 94 ILE A N 1
ATOM 785 C CA . ILE A 1 94 ? 3.126 12.818 3.705 1.00 98.38 94 ILE A CA 1
ATOM 786 C C . ILE A 1 94 ? 1.924 12.873 2.757 1.00 98.38 94 ILE A C 1
ATOM 788 O O . ILE A 1 94 ? 2.082 12.545 1.583 1.00 98.38 94 ILE A O 1
ATOM 792 N N . ILE A 1 95 ? 0.742 13.311 3.206 1.00 97.81 95 ILE A N 1
ATOM 793 C CA . ILE A 1 95 ? -0.438 13.480 2.333 1.00 97.81 95 ILE A CA 1
ATOM 794 C C . ILE A 1 95 ? -0.146 14.429 1.167 1.00 97.81 95 ILE A C 1
ATOM 796 O O . ILE A 1 95 ? -0.490 14.114 0.026 1.00 97.81 95 ILE A O 1
ATOM 800 N N . GLU A 1 96 ? 0.505 15.554 1.457 1.00 97.75 96 GLU A N 1
ATOM 801 C CA . GLU A 1 96 ? 0.889 16.591 0.490 1.00 97.75 96 GLU A CA 1
ATOM 802 C C . GLU A 1 96 ? 2.071 16.178 -0.395 1.00 97.75 96 GLU A C 1
ATOM 804 O O . GLU A 1 96 ? 2.453 16.905 -1.310 1.00 97.75 96 GLU A O 1
ATOM 809 N N . CYS A 1 97 ? 2.636 14.994 -0.149 1.00 97.62 97 CYS A N 1
ATOM 810 C CA . CYS A 1 97 ? 3.817 14.484 -0.829 1.00 97.62 97 CYS A CA 1
ATOM 811 C C . CYS A 1 97 ? 5.006 15.457 -0.761 1.00 97.62 97 CYS A C 1
ATOM 813 O O . CYS A 1 97 ? 5.694 15.714 -1.755 1.00 97.62 97 CYS A O 1
ATOM 815 N N . ASN A 1 98 ? 5.241 16.011 0.432 1.00 96.62 98 ASN A N 1
ATOM 816 C CA . ASN A 1 98 ? 6.332 16.937 0.689 1.00 96.62 98 ASN A CA 1
ATOM 817 C C . ASN A 1 98 ? 7.687 16.241 0.460 1.00 96.62 98 ASN A C 1
ATOM 819 O O . ASN A 1 98 ? 8.045 15.279 1.144 1.00 96.62 98 ASN A O 1
ATOM 823 N N . ARG A 1 99 ? 8.450 16.737 -0.520 1.00 91.50 99 ARG A N 1
ATOM 824 C CA . ARG A 1 99 ? 9.714 16.130 -0.965 1.00 91.50 99 ARG A CA 1
ATOM 825 C C . ARG A 1 99 ? 10.912 16.476 -0.077 1.00 91.50 99 ARG A C 1
ATOM 827 O O . ARG A 1 99 ? 11.965 15.877 -0.279 1.00 91.50 99 ARG A O 1
ATOM 834 N N . ASP A 1 100 ? 10.742 17.371 0.894 1.00 94.81 100 ASP A N 1
ATOM 835 C CA . ASP A 1 100 ? 11.767 17.718 1.885 1.00 94.81 100 ASP A CA 1
ATOM 836 C C . ASP A 1 100 ? 11.871 16.669 2.999 1.00 94.81 100 ASP A C 1
ATOM 838 O O . ASP A 1 100 ? 12.884 16.607 3.697 1.00 94.81 100 ASP A O 1
ATOM 842 N N . LEU A 1 101 ? 10.853 15.809 3.143 1.00 96.31 101 LEU A N 1
ATOM 843 C CA . LEU A 1 101 ? 10.929 14.637 4.008 1.00 96.31 101 LEU A CA 1
ATOM 844 C C . LEU A 1 101 ? 12.110 13.755 3.589 1.00 96.31 101 LEU A C 1
ATOM 846 O O . LEU A 1 101 ? 12.291 13.400 2.417 1.00 96.31 101 LEU A O 1
ATOM 850 N N . SER A 1 102 ? 12.902 13.364 4.578 1.00 97.19 102 SER A N 1
ATOM 851 C CA . SER A 1 102 ? 14.066 12.517 4.403 1.00 97.19 102 SER A CA 1
ATOM 852 C C . SER A 1 102 ? 13.684 11.145 3.858 1.00 97.19 102 SER A C 1
ATOM 854 O O . SER A 1 102 ? 12.576 10.634 4.030 1.00 97.19 102 SER A O 1
ATOM 856 N N . ARG A 1 103 ? 14.660 10.478 3.239 1.00 96.81 103 ARG A N 1
ATOM 857 C CA . ARG A 1 103 ? 14.494 9.099 2.769 1.00 96.81 103 ARG A CA 1
ATOM 858 C C . ARG A 1 103 ? 14.002 8.156 3.872 1.00 96.81 103 ARG A C 1
ATOM 860 O O . ARG A 1 103 ? 13.169 7.302 3.590 1.00 96.81 103 ARG A O 1
ATOM 867 N N . LYS A 1 104 ? 14.501 8.308 5.103 1.00 97.00 104 LYS A N 1
ATOM 868 C CA . LYS A 1 104 ? 14.113 7.444 6.225 1.00 97.00 104 LYS A CA 1
ATOM 869 C C . LYS A 1 104 ? 12.655 7.671 6.629 1.00 97.00 104 LYS A C 1
ATOM 871 O O . LYS A 1 104 ? 11.951 6.698 6.858 1.00 97.00 104 LYS A O 1
ATOM 876 N N . GLU A 1 105 ? 12.175 8.913 6.614 1.00 97.75 105 GLU A N 1
ATOM 877 C CA . GLU A 1 105 ? 10.758 9.211 6.877 1.00 97.75 105 GLU A CA 1
ATOM 878 C C . GLU A 1 105 ? 9.831 8.542 5.854 1.00 97.75 105 GLU A C 1
ATOM 880 O O . GLU A 1 105 ? 8.795 7.999 6.231 1.00 97.75 105 GLU A O 1
ATOM 885 N N . TRP A 1 106 ? 10.231 8.494 4.580 1.00 98.12 106 TRP A N 1
ATOM 886 C CA . TRP A 1 106 ? 9.495 7.751 3.553 1.00 98.12 106 TRP A CA 1
ATOM 887 C C . TRP A 1 106 ? 9.575 6.230 3.728 1.00 98.12 106 TRP A C 1
ATOM 889 O O . TRP A 1 106 ? 8.566 5.551 3.552 1.00 98.12 106 TRP A O 1
ATOM 899 N N . GLU A 1 107 ? 10.742 5.690 4.094 1.00 97.31 107 GLU A N 1
ATOM 900 C CA . GLU A 1 107 ? 10.906 4.257 4.392 1.00 97.31 107 GLU A CA 1
ATOM 901 C C . GLU A 1 107 ? 10.058 3.831 5.612 1.00 97.31 107 GLU A C 1
ATOM 903 O O . GLU A 1 107 ? 9.501 2.735 5.616 1.00 97.31 107 GLU A O 1
ATOM 908 N N . ASP A 1 108 ? 9.880 4.711 6.604 1.00 97.81 108 ASP A N 1
ATOM 909 C CA . ASP A 1 108 ? 9.125 4.440 7.837 1.00 97.81 108 ASP A CA 1
ATOM 910 C C . ASP A 1 108 ? 7.626 4.757 7.750 1.00 97.81 108 ASP A C 1
ATOM 912 O O . ASP A 1 108 ? 6.854 4.361 8.631 1.00 97.81 108 ASP A O 1
ATOM 916 N N . ALA A 1 109 ? 7.185 5.450 6.699 1.00 98.31 109 ALA A N 1
ATOM 917 C CA . ALA A 1 109 ? 5.827 5.975 6.584 1.00 98.31 109 ALA A CA 1
ATOM 918 C C . ALA A 1 109 ? 4.752 4.886 6.771 1.00 98.31 109 ALA A C 1
ATOM 920 O O . ALA A 1 109 ? 3.850 5.014 7.594 1.00 98.31 109 ALA A O 1
ATOM 921 N N . LEU A 1 110 ? 4.858 3.748 6.085 1.00 98.44 110 LEU A N 1
ATOM 922 C CA . LEU A 1 110 ? 3.842 2.689 6.189 1.00 98.44 110 LEU A CA 1
ATOM 923 C C . LEU A 1 110 ? 3.782 2.047 7.588 1.00 98.44 110 LEU A C 1
ATOM 925 O O . LEU A 1 110 ? 2.701 1.697 8.072 1.00 98.44 110 LEU A O 1
ATOM 929 N N . LYS A 1 111 ? 4.921 1.948 8.284 1.00 98.19 111 LYS A N 1
ATOM 930 C CA . LYS A 1 111 ? 4.985 1.504 9.686 1.00 98.19 111 LYS A CA 1
ATOM 931 C C . LYS A 1 111 ? 4.343 2.533 10.620 1.00 98.19 111 LYS A C 1
ATOM 933 O O . LYS A 1 111 ? 3.568 2.162 11.503 1.00 98.19 111 LYS A O 1
ATOM 938 N N . ALA A 1 112 ? 4.601 3.823 10.404 1.00 98.19 112 ALA A N 1
ATOM 939 C CA . ALA A 1 112 ? 3.955 4.897 11.156 1.00 98.19 112 ALA A CA 1
ATOM 940 C C . ALA A 1 112 ? 2.432 4.893 10.947 1.00 98.19 112 ALA A C 1
ATOM 942 O O . ALA A 1 112 ? 1.680 4.934 11.920 1.00 98.19 112 ALA A O 1
ATOM 943 N N . LEU A 1 113 ? 1.969 4.737 9.705 1.00 98.62 113 LEU A N 1
ATOM 944 C CA . LEU A 1 113 ? 0.548 4.598 9.393 1.00 98.62 113 LEU A CA 1
ATOM 945 C C . LEU A 1 113 ? -0.076 3.376 10.080 1.00 98.62 113 LEU A C 1
ATOM 947 O O . LEU A 1 113 ? -1.164 3.485 10.641 1.00 98.62 113 LEU A O 1
ATOM 951 N N . SER A 1 114 ? 0.632 2.242 10.112 1.00 98.44 114 SER A N 1
ATOM 952 C CA . SER A 1 114 ? 0.191 1.041 10.841 1.00 98.44 114 SER A CA 1
ATOM 953 C C . SER A 1 114 ? -0.056 1.334 12.322 1.00 98.44 114 SER A C 1
ATOM 955 O O . SER A 1 114 ? -1.079 0.933 12.873 1.00 98.44 114 SER A O 1
ATOM 957 N N . CYS A 1 115 ? 0.845 2.090 12.960 1.00 97.88 115 CYS A N 1
ATOM 958 C CA . CYS A 1 115 ? 0.685 2.537 14.345 1.00 97.88 115 CYS A CA 1
ATOM 959 C C . CYS A 1 115 ? -0.576 3.390 14.527 1.00 97.88 115 CYS A C 1
ATOM 961 O O . CYS A 1 115 ? -1.314 3.210 15.497 1.00 97.88 115 CYS A O 1
ATOM 963 N N . TYR A 1 116 ? -0.820 4.327 13.609 1.00 98.00 116 TYR A N 1
ATOM 964 C CA . TYR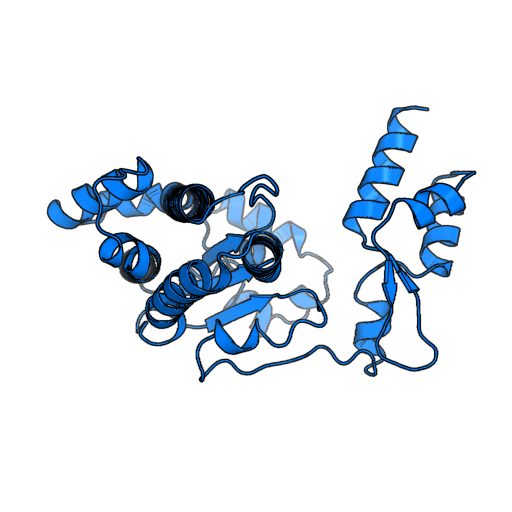 A 1 116 ? -1.958 5.245 13.681 1.00 98.00 116 TYR A CA 1
ATOM 965 C C . TYR A 1 116 ? -3.283 4.503 13.536 1.00 98.00 116 TYR A C 1
ATOM 967 O O . TYR A 1 116 ? -4.164 4.665 14.377 1.00 98.00 116 TYR A O 1
ATOM 975 N N . LEU A 1 117 ? -3.383 3.620 12.542 1.00 97.81 117 LEU A N 1
ATOM 976 C CA . LEU A 1 117 ? -4.558 2.778 12.334 1.00 97.81 117 LEU A CA 1
ATOM 977 C C . LEU A 1 117 ? -4.799 1.834 13.513 1.00 97.81 117 LEU A C 1
ATOM 979 O O . LEU A 1 117 ? -5.931 1.717 13.971 1.00 97.81 117 LEU A O 1
ATOM 983 N N . CYS A 1 118 ? -3.744 1.215 14.048 1.00 97.06 118 CYS A N 1
ATOM 984 C CA . CYS A 1 118 ? -3.871 0.312 15.187 1.00 97.06 118 CYS A CA 1
ATOM 985 C C . CYS A 1 118 ? -4.378 1.025 16.443 1.00 97.06 118 CYS A C 1
ATOM 987 O O . CYS A 1 118 ? -5.198 0.472 17.172 1.00 97.06 118 CYS A O 1
ATOM 989 N N . LYS A 1 119 ? -3.921 2.256 16.695 1.00 95.94 119 LYS A N 1
ATOM 990 C CA . LYS A 1 119 ? -4.397 3.062 17.827 1.00 95.94 119 LYS A CA 1
ATOM 991 C C . LYS A 1 119 ? -5.825 3.551 17.636 1.00 95.94 119 LYS A C 1
ATOM 993 O O . LYS A 1 119 ? -6.572 3.569 18.605 1.00 95.94 119 LYS A O 1
ATOM 998 N N . PHE A 1 120 ? -6.183 3.943 16.416 1.00 96.38 120 PHE A N 1
ATOM 999 C CA . PHE A 1 120 ? -7.522 4.433 16.101 1.00 96.38 120 PHE A CA 1
ATOM 1000 C C . PHE A 1 120 ? -8.574 3.322 16.208 1.00 96.38 120 PHE A C 1
ATOM 1002 O O . PHE A 1 120 ? -9.594 3.504 16.860 1.00 96.38 120 PHE A O 1
ATOM 1009 N N . HIS A 1 121 ? -8.304 2.157 15.612 1.00 95.00 121 HIS A N 1
ATOM 1010 C CA . HIS A 1 121 ? -9.252 1.037 15.554 1.00 95.00 121 HIS A CA 1
ATOM 1011 C C . HIS A 1 121 ? -9.130 0.056 16.726 1.00 95.00 121 HIS A C 1
ATOM 1013 O O . HIS A 1 121 ? -9.932 -0.865 16.841 1.00 95.00 121 HIS A O 1
ATOM 1019 N N . GLY A 1 122 ? -8.100 0.189 17.568 1.00 95.69 122 GLY A N 1
ATOM 1020 C CA . GLY A 1 122 ? -7.817 -0.759 18.651 1.00 95.69 122 GLY A CA 1
ATOM 1021 C C . GLY A 1 122 ? -7.415 -2.159 18.169 1.00 95.69 122 GLY A C 1
ATOM 1022 O O . GLY A 1 122 ? -7.435 -3.105 18.954 1.00 95.69 122 GLY A O 1
ATOM 1023 N N . LYS A 1 123 ? -7.059 -2.308 16.886 1.00 95.38 123 LYS A N 1
ATOM 1024 C CA . LYS A 1 123 ? -6.771 -3.597 16.247 1.00 95.38 123 LYS A CA 1
ATOM 1025 C C . LYS A 1 123 ? -5.551 -3.510 15.326 1.00 95.38 123 LYS A C 1
ATOM 1027 O O . LYS A 1 123 ? -5.442 -2.528 14.591 1.00 95.38 123 LYS A O 1
ATOM 1032 N N . PRO A 1 124 ? -4.655 -4.513 15.317 1.00 96.81 124 PRO A N 1
ATOM 1033 C CA . PRO A 1 124 ? -3.554 -4.556 14.357 1.00 96.81 124 PRO A CA 1
ATOM 1034 C C . PRO A 1 124 ? -4.050 -4.579 12.901 1.00 96.81 124 PRO A C 1
ATOM 1036 O O . PRO A 1 124 ? -5.158 -5.035 12.605 1.00 96.81 124 PRO A O 1
ATOM 1039 N N . ILE A 1 125 ? -3.219 -4.066 11.991 1.00 97.69 125 ILE A N 1
ATOM 1040 C CA . ILE A 1 125 ? -3.542 -3.918 10.568 1.00 97.69 125 ILE A CA 1
ATOM 1041 C C . ILE A 1 125 ? -3.300 -5.209 9.787 1.00 97.69 125 ILE A C 1
ATOM 1043 O O . ILE A 1 125 ? -2.432 -6.011 10.136 1.00 97.69 125 ILE A O 1
ATOM 1047 N N . ILE A 1 126 ? -4.016 -5.365 8.673 1.00 97.06 126 ILE A N 1
ATOM 1048 C CA . ILE A 1 126 ? -3.655 -6.311 7.612 1.00 97.06 126 ILE A CA 1
ATOM 1049 C C . ILE A 1 126 ? -2.989 -5.539 6.469 1.00 97.06 126 ILE A C 1
ATOM 1051 O O . ILE A 1 126 ? -3.541 -4.561 5.961 1.00 97.06 126 ILE A O 1
ATOM 1055 N N . ALA A 1 127 ? -1.803 -5.985 6.055 1.00 96.69 127 ALA A N 1
ATOM 1056 C CA . ALA A 1 127 ? -1.080 -5.436 4.914 1.00 96.69 127 ALA A CA 1
ATOM 1057 C C . ALA A 1 127 ? -1.345 -6.281 3.665 1.00 96.69 127 ALA A C 1
ATOM 1059 O O . ALA A 1 127 ? -1.125 -7.490 3.659 1.00 96.69 127 ALA A O 1
ATOM 1060 N N . LEU A 1 128 ? -1.792 -5.646 2.590 1.00 95.62 128 LEU A N 1
ATOM 1061 C CA . LEU A 1 128 ? -1.998 -6.290 1.298 1.00 95.62 128 LEU A CA 1
ATOM 1062 C C . LEU A 1 128 ? -1.157 -5.547 0.265 1.00 95.62 128 LEU A C 1
ATOM 1064 O O . LEU A 1 128 ? -1.335 -4.346 0.087 1.00 95.62 128 LEU A O 1
ATOM 1068 N N . VAL A 1 129 ? -0.238 -6.241 -0.392 1.00 93.75 129 VAL A N 1
ATOM 1069 C CA . VAL A 1 129 ? 0.655 -5.669 -1.404 1.00 93.75 129 VAL A CA 1
ATOM 1070 C C . VAL A 1 129 ? 0.438 -6.419 -2.708 1.00 93.75 129 VAL A C 1
ATOM 1072 O O . VAL A 1 129 ? 0.482 -7.644 -2.705 1.00 93.75 129 VAL A O 1
ATOM 1075 N N . ASP A 1 130 ? 0.207 -5.702 -3.799 1.00 91.94 130 ASP A N 1
ATOM 1076 C CA . ASP A 1 130 ? -0.055 -6.282 -5.116 1.00 91.94 130 ASP A CA 1
ATOM 1077 C C . ASP A 1 130 ? 0.832 -5.650 -6.195 1.00 91.94 130 ASP A C 1
ATOM 1079 O O . ASP A 1 130 ? 1.237 -4.487 -6.085 1.00 91.94 130 ASP A O 1
ATOM 1083 N N . ASN A 1 131 ? 1.117 -6.422 -7.244 1.00 89.19 131 ASN A N 1
ATOM 1084 C CA . ASN A 1 131 ? 1.895 -6.029 -8.423 1.00 89.19 131 ASN A CA 1
ATOM 1085 C C . ASN A 1 131 ? 3.337 -5.566 -8.131 1.00 89.19 131 ASN A C 1
ATOM 1087 O O . ASN A 1 131 ? 3.904 -4.750 -8.868 1.00 89.19 131 ASN A O 1
ATOM 1091 N N . LEU A 1 132 ? 3.956 -6.059 -7.051 1.00 89.19 132 LEU A N 1
ATOM 1092 C CA . LEU A 1 132 ? 5.304 -5.646 -6.638 1.00 89.19 132 LEU A CA 1
ATOM 1093 C C . LEU A 1 132 ? 6.367 -5.900 -7.723 1.00 89.19 132 LEU A C 1
ATOM 1095 O O . LEU A 1 132 ? 7.366 -5.187 -7.789 1.00 89.19 132 LEU A O 1
ATOM 1099 N N . GLU A 1 133 ? 6.161 -6.878 -8.599 1.00 86.12 133 GLU A N 1
ATOM 1100 C CA . GLU A 1 133 ? 7.026 -7.157 -9.741 1.00 86.12 133 GLU A CA 1
ATOM 1101 C C . GLU A 1 133 ? 7.184 -5.972 -10.696 1.00 86.12 133 GLU A C 1
ATOM 1103 O O . GLU A 1 133 ? 8.240 -5.851 -11.312 1.00 86.12 133 GLU A O 1
ATOM 1108 N N . ILE A 1 134 ? 6.204 -5.069 -10.800 1.00 88.75 134 ILE A N 1
ATOM 1109 C CA . ILE A 1 134 ? 6.230 -3.969 -11.775 1.00 88.75 134 ILE A CA 1
ATOM 1110 C C . ILE A 1 134 ? 7.391 -2.995 -11.516 1.00 88.75 134 ILE A C 1
ATOM 1112 O O . ILE A 1 134 ? 8.259 -2.867 -12.386 1.00 88.75 134 ILE A O 1
ATOM 1116 N N . PRO A 1 135 ? 7.487 -2.310 -10.356 1.00 90.88 135 PRO A N 1
ATOM 1117 C CA . PRO A 1 135 ? 8.592 -1.386 -10.090 1.00 90.88 135 PRO A CA 1
ATOM 1118 C C . PRO A 1 135 ? 9.949 -2.098 -10.107 1.00 90.88 135 PRO A C 1
ATOM 1120 O O . PRO A 1 135 ? 10.965 -1.505 -10.476 1.00 90.88 135 PRO A O 1
ATOM 1123 N N . VAL A 1 136 ? 9.970 -3.384 -9.753 1.00 89.06 136 VAL A N 1
ATOM 1124 C CA . VAL A 1 136 ? 11.172 -4.217 -9.774 1.00 89.06 136 VAL A CA 1
ATOM 1125 C C . VAL A 1 136 ? 11.645 -4.446 -11.200 1.00 89.06 136 VAL A C 1
ATOM 1127 O O . 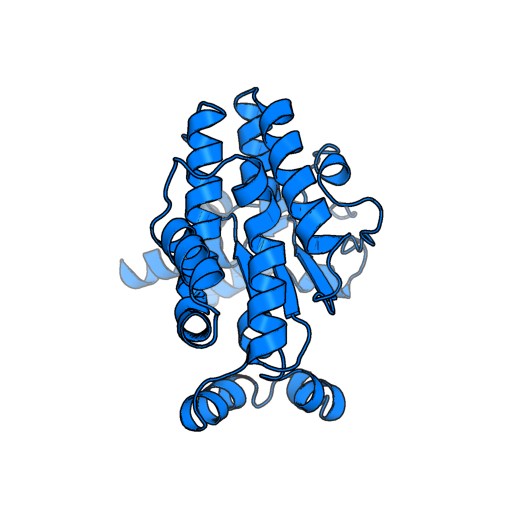VAL A 1 136 ? 12.810 -4.177 -11.499 1.00 89.06 136 VAL A O 1
ATOM 1130 N N . GLN A 1 137 ? 10.748 -4.870 -12.086 1.00 87.38 137 GLN A N 1
ATOM 1131 C CA . GLN A 1 137 ? 11.038 -5.106 -13.493 1.00 87.38 137 GLN A CA 1
ATOM 1132 C C . GLN A 1 137 ? 11.482 -3.814 -14.182 1.00 87.38 137 GLN A C 1
ATOM 1134 O O . GLN A 1 137 ? 12.544 -3.797 -14.800 1.00 87.38 137 GLN A O 1
ATOM 1139 N N . ILE A 1 138 ? 10.767 -2.705 -13.961 1.00 89.38 138 ILE A N 1
ATOM 1140 C CA . ILE A 1 138 ? 11.152 -1.392 -14.497 1.00 89.38 138 ILE A CA 1
ATOM 1141 C C . ILE A 1 138 ? 12.564 -1.014 -14.026 1.00 89.38 138 ILE A C 1
ATOM 1143 O O . ILE A 1 138 ? 13.395 -0.603 -14.831 1.00 89.38 138 ILE A O 1
ATOM 1147 N N . SER A 1 139 ? 12.885 -1.188 -12.740 1.00 91.38 139 SER A N 1
ATOM 1148 C CA . SER A 1 139 ? 14.216 -0.836 -12.227 1.00 91.38 139 SER A CA 1
ATOM 1149 C C . SER A 1 139 ? 15.348 -1.684 -12.816 1.00 91.38 139 SER A C 1
ATOM 1151 O O . SER A 1 139 ? 16.473 -1.198 -12.958 1.00 91.38 139 SER A O 1
ATOM 1153 N N . ILE A 1 140 ? 15.064 -2.938 -13.179 1.00 89.19 140 ILE A N 1
ATOM 1154 C CA . ILE A 1 140 ? 16.011 -3.823 -13.863 1.00 89.19 140 ILE A CA 1
ATOM 1155 C C . ILE A 1 140 ? 16.194 -3.362 -15.305 1.00 89.19 140 ILE A C 1
ATOM 1157 O O . ILE A 1 140 ? 17.331 -3.143 -15.719 1.00 89.19 140 ILE A O 1
ATOM 1161 N N . ASP A 1 141 ? 15.094 -3.155 -16.027 1.00 88.56 141 ASP A N 1
ATOM 1162 C CA . ASP A 1 141 ? 15.096 -2.767 -17.441 1.00 88.56 141 ASP A CA 1
ATOM 1163 C C . ASP A 1 141 ? 15.760 -1.405 -17.665 1.00 88.56 141 ASP A C 1
ATOM 1165 O O . ASP A 1 141 ? 16.401 -1.171 -18.687 1.00 88.56 141 ASP A O 1
ATOM 1169 N N . LYS A 1 142 ? 15.638 -0.503 -16.689 1.00 90.31 142 LYS A N 1
ATOM 1170 C CA . LYS A 1 142 ? 16.189 0.855 -16.737 1.00 90.31 142 LYS A CA 1
ATOM 1171 C C . LYS A 1 142 ? 17.535 1.005 -16.016 1.00 90.31 142 LYS A C 1
ATOM 1173 O O . LYS A 1 142 ? 18.095 2.097 -16.005 1.00 90.31 142 LYS A O 1
ATOM 1178 N N . GLY A 1 143 ? 18.069 -0.066 -15.423 1.00 92.94 143 GLY A N 1
ATOM 1179 C CA . GLY A 1 143 ? 19.437 -0.102 -14.892 1.00 92.94 143 GLY A CA 1
ATOM 1180 C C . GLY A 1 143 ? 19.666 0.532 -13.512 1.00 92.94 143 GLY A C 1
ATOM 1181 O O . GLY A 1 143 ? 20.815 0.777 -13.162 1.00 92.94 143 GLY A O 1
ATOM 1182 N N . TYR A 1 144 ? 18.622 0.761 -12.707 1.00 95.12 144 TYR A N 1
ATOM 1183 C CA . TYR A 1 144 ? 18.717 1.336 -11.347 1.00 95.12 144 TYR A CA 1
ATOM 1184 C C . TYR A 1 144 ? 18.174 0.406 -10.243 1.00 95.12 144 TYR A C 1
ATOM 1186 O O . TYR A 1 144 ? 17.713 0.833 -9.180 1.00 95.12 144 TYR A O 1
ATOM 1194 N N . PHE A 1 145 ? 18.210 -0.905 -10.490 1.00 92.75 145 PHE A N 1
ATOM 1195 C CA . PHE A 1 145 ? 17.717 -1.920 -9.556 1.00 92.75 145 PHE A CA 1
ATOM 1196 C C . PHE A 1 145 ? 18.335 -1.810 -8.158 1.00 92.75 145 PHE A C 1
ATOM 1198 O O . PHE A 1 145 ? 17.641 -2.028 -7.172 1.00 92.75 145 PHE A O 1
ATOM 1205 N N . THR A 1 146 ? 19.621 -1.472 -8.036 1.00 93.62 146 THR A N 1
ATOM 1206 C CA . THR A 1 146 ? 20.304 -1.406 -6.733 1.00 93.62 146 THR A CA 1
ATOM 1207 C C . THR A 1 146 ? 19.674 -0.354 -5.817 1.00 93.62 146 THR A C 1
ATOM 1209 O O . THR A 1 146 ? 19.458 -0.601 -4.629 1.00 93.62 146 THR A O 1
ATOM 1212 N N . GLU A 1 147 ? 19.360 0.813 -6.366 1.00 95.50 147 GLU A N 1
ATOM 1213 C CA . GLU A 1 147 ? 18.752 1.941 -5.676 1.00 95.50 147 GLU A CA 1
ATOM 1214 C C . GLU A 1 147 ? 17.306 1.637 -5.287 1.00 95.50 147 GLU A C 1
ATOM 1216 O O . GLU A 1 147 ? 16.941 1.823 -4.120 1.00 95.50 147 GLU A O 1
ATOM 1221 N N . ALA A 1 148 ? 16.530 1.099 -6.236 1.00 93.56 148 ALA A N 1
ATOM 1222 C CA . ALA A 1 148 ? 15.142 0.697 -6.021 1.00 93.56 148 ALA A CA 1
ATOM 1223 C C . ALA A 1 148 ? 15.026 -0.414 -4.979 1.00 93.56 148 ALA A C 1
ATOM 1225 O O . ALA A 1 148 ? 14.295 -0.271 -3.999 1.00 93.56 148 ALA A O 1
ATOM 1226 N N . ASN A 1 149 ? 15.820 -1.475 -5.127 1.00 91.69 149 ASN A N 1
ATOM 1227 C CA . ASN A 1 149 ? 15.889 -2.577 -4.177 1.00 91.69 149 ASN A CA 1
ATOM 1228 C C . ASN A 1 149 ? 16.233 -2.077 -2.772 1.00 91.69 149 ASN A C 1
ATOM 1230 O O . ASN A 1 149 ? 15.592 -2.495 -1.818 1.00 91.69 149 ASN A O 1
ATOM 1234 N N . ARG A 1 150 ? 17.195 -1.154 -2.622 1.00 94.06 150 ARG A N 1
ATOM 1235 C CA . ARG A 1 150 ? 17.550 -0.604 -1.303 1.00 94.06 150 ARG A CA 1
ATOM 1236 C C . ARG A 1 150 ? 16.359 0.078 -0.633 1.00 94.06 150 ARG A C 1
ATOM 1238 O O . ARG A 1 150 ? 16.120 -0.159 0.542 1.00 94.06 150 ARG A O 1
ATOM 1245 N N . PHE A 1 151 ? 15.628 0.920 -1.361 1.00 95.81 151 PHE A N 1
ATOM 1246 C CA . PHE A 1 151 ? 14.489 1.641 -0.792 1.00 95.81 151 PHE A CA 1
ATOM 1247 C C . PHE A 1 151 ? 13.327 0.701 -0.462 1.00 95.81 151 PHE A C 1
ATOM 1249 O O . PHE A 1 151 ? 12.870 0.676 0.676 1.00 95.81 151 PHE A O 1
ATOM 1256 N N . ILE A 1 152 ? 12.889 -0.109 -1.432 1.00 93.38 152 ILE A N 1
ATOM 1257 C CA . ILE A 1 152 ? 11.736 -1.003 -1.259 1.00 93.38 152 ILE A CA 1
ATOM 1258 C C . ILE A 1 152 ? 12.015 -2.020 -0.148 1.00 93.38 152 ILE A C 1
ATOM 1260 O O . ILE A 1 152 ? 11.160 -2.250 0.704 1.00 93.38 152 ILE A O 1
ATOM 1264 N N . LYS A 1 153 ? 13.231 -2.579 -0.102 1.00 92.06 153 LYS A N 1
ATOM 1265 C CA . LYS A 1 153 ? 13.632 -3.518 0.948 1.00 92.06 153 LYS A CA 1
ATOM 1266 C C . LYS A 1 153 ? 13.624 -2.877 2.331 1.00 92.06 153 LYS A C 1
ATOM 1268 O O . LYS A 1 153 ? 13.131 -3.497 3.267 1.00 92.06 153 LYS A O 1
ATOM 1273 N N . ASN A 1 154 ? 14.158 -1.665 2.479 1.00 94.12 154 ASN A N 1
ATOM 1274 C CA . ASN A 1 154 ? 14.139 -0.966 3.764 1.00 94.12 154 ASN A CA 1
ATOM 1275 C C . ASN A 1 154 ? 12.701 -0.681 4.209 1.00 94.12 154 ASN A C 1
ATOM 1277 O O . ASN A 1 154 ? 12.329 -1.024 5.328 1.00 94.12 154 ASN A O 1
ATOM 1281 N N . MET A 1 155 ? 11.882 -0.146 3.301 1.00 95.44 155 MET A N 1
ATOM 1282 C CA . MET A 1 155 ? 10.471 0.142 3.548 1.00 95.44 155 MET A CA 1
ATOM 1283 C C . MET A 1 155 ? 9.699 -1.114 3.977 1.00 95.44 155 MET A C 1
ATOM 1285 O O . MET A 1 155 ? 8.991 -1.090 4.980 1.00 95.44 155 MET A O 1
ATOM 1289 N N . PHE A 1 156 ? 9.856 -2.242 3.275 1.00 92.94 156 PHE A N 1
ATOM 1290 C CA . PHE A 1 156 ? 9.197 -3.493 3.664 1.00 92.94 156 PHE A CA 1
ATOM 1291 C C . PHE A 1 156 ? 9.815 -4.166 4.882 1.00 92.94 156 PHE A C 1
ATOM 1293 O O . PHE A 1 156 ? 9.093 -4.835 5.615 1.00 92.94 156 PHE A O 1
ATOM 1300 N N . SER A 1 157 ? 11.104 -3.981 5.155 1.00 91.94 157 SER A N 1
ATOM 1301 C CA . SER A 1 157 ? 11.689 -4.446 6.412 1.00 91.94 157 SER A CA 1
ATOM 1302 C C . SER A 1 157 ? 11.025 -3.746 7.598 1.00 91.94 157 SER A C 1
ATOM 1304 O O . SER A 1 157 ? 10.656 -4.403 8.564 1.00 91.94 157 SER A O 1
ATOM 1306 N N . GLU A 1 158 ? 10.808 -2.436 7.516 1.00 94.50 158 GLU A N 1
ATOM 1307 C CA . GLU A 1 158 ? 10.128 -1.683 8.574 1.00 94.50 158 GLU A CA 1
ATOM 1308 C C . GLU A 1 158 ? 8.633 -2.008 8.631 1.00 94.50 158 GLU A C 1
ATOM 1310 O O . GLU A 1 158 ? 8.082 -2.206 9.710 1.00 94.50 158 GLU A O 1
ATOM 1315 N N . PHE A 1 159 ? 7.969 -2.101 7.478 1.00 95.25 159 PHE A N 1
ATOM 1316 C CA . PHE A 1 159 ? 6.520 -2.274 7.402 1.00 95.25 159 PHE A CA 1
ATOM 1317 C C . PHE A 1 159 ? 6.040 -3.713 7.644 1.00 95.25 159 PHE A C 1
ATOM 1319 O O . PHE A 1 159 ? 5.001 -3.899 8.275 1.00 95.25 159 PHE A O 1
ATOM 1326 N N . LEU A 1 160 ? 6.759 -4.723 7.148 1.00 91.81 160 LEU A N 1
ATOM 1327 C CA . LEU A 1 160 ? 6.313 -6.123 7.146 1.00 91.81 160 LEU A CA 1
ATOM 1328 C C . LEU A 1 160 ? 7.062 -7.018 8.139 1.00 91.81 160 LEU A C 1
ATOM 1330 O O . LEU A 1 160 ? 6.544 -8.069 8.509 1.00 91.81 160 LEU A O 1
ATOM 1334 N N . LYS A 1 161 ? 8.275 -6.638 8.558 1.00 87.69 161 LYS A N 1
ATOM 1335 C CA . LYS A 1 161 ? 9.086 -7.440 9.486 1.00 87.69 161 LYS A CA 1
ATOM 1336 C C . LYS A 1 161 ? 9.157 -6.814 10.874 1.00 87.69 161 LYS A C 1
ATOM 1338 O O . LYS A 1 161 ? 8.735 -7.431 11.842 1.00 87.69 161 LYS A O 1
ATOM 1343 N N . GLU A 1 162 ? 9.641 -5.583 10.973 1.00 87.19 162 GLU A N 1
ATOM 1344 C CA . GLU A 1 162 ? 9.856 -4.884 12.246 1.00 87.19 162 GLU A CA 1
ATOM 1345 C C . GLU A 1 162 ? 8.623 -4.052 12.660 1.00 87.19 162 GLU A C 1
ATOM 1347 O O . GLU A 1 162 ? 8.755 -2.919 13.134 1.00 87.19 162 GLU A O 1
ATOM 1352 N N . ASN A 1 163 ? 7.410 -4.584 12.457 1.00 94.75 163 ASN A N 1
ATOM 1353 C CA . ASN A 1 163 ? 6.149 -3.871 12.684 1.00 94.75 163 ASN A CA 1
ATOM 1354 C C . ASN A 1 163 ? 5.272 -4.565 13.743 1.00 94.75 163 ASN A C 1
ATOM 1356 O O . ASN A 1 163 ? 4.562 -5.514 13.416 1.00 94.75 163 ASN A O 1
ATOM 1360 N N . PRO A 1 164 ? 5.241 -4.074 14.997 1.00 95.56 164 PRO A N 1
ATOM 1361 C CA . PRO A 1 164 ? 4.417 -4.667 16.054 1.00 95.56 164 PRO A CA 1
ATOM 1362 C C . PRO A 1 164 ? 2.911 -4.406 15.876 1.00 95.56 164 PRO A C 1
ATOM 1364 O O . PRO A 1 164 ? 2.107 -4.923 16.644 1.00 95.56 164 PRO A O 1
ATOM 1367 N N . TYR A 1 165 ? 2.521 -3.580 14.901 1.00 97.38 165 TYR A N 1
ATOM 1368 C CA . TYR A 1 165 ? 1.128 -3.227 14.619 1.00 97.38 165 TYR A CA 1
ATOM 1369 C C . TYR A 1 165 ? 0.525 -4.053 13.477 1.00 97.38 165 TYR A C 1
ATOM 1371 O O . TYR A 1 165 ? -0.618 -3.808 13.095 1.00 97.38 165 TYR A O 1
ATOM 1379 N N . LEU A 1 166 ? 1.288 -4.989 12.910 1.00 95.69 166 LEU A N 1
ATOM 1380 C CA . LEU A 1 166 ? 0.888 -5.864 11.814 1.00 95.69 166 LEU A CA 1
ATOM 1381 C C . LEU A 1 166 ? 0.345 -7.190 12.357 1.00 95.69 166 LEU A C 1
ATOM 1383 O O . LEU A 1 166 ? 1.031 -7.875 13.108 1.00 95.69 166 LEU A O 1
ATOM 1387 N N . ASP A 1 167 ? -0.862 -7.571 11.939 1.00 93.19 167 ASP A N 1
ATOM 1388 C CA . ASP A 1 167 ? -1.432 -8.896 12.216 1.00 93.19 167 ASP A CA 1
ATOM 1389 C C . ASP A 1 167 ? -0.982 -9.908 11.159 1.00 93.19 167 ASP A C 1
ATOM 1391 O O . ASP A 1 167 ? -0.409 -10.952 11.466 1.00 93.19 167 ASP A O 1
ATOM 1395 N N . LYS A 1 168 ? -1.246 -9.587 9.887 1.00 90.75 168 LYS A N 1
ATOM 1396 C CA . LYS A 1 168 ? -0.949 -10.439 8.731 1.00 90.75 168 LYS A CA 1
ATOM 1397 C C . LYS A 1 168 ? -0.565 -9.591 7.531 1.00 90.75 168 LYS A C 1
ATOM 1399 O O . LYS A 1 168 ? -1.102 -8.500 7.334 1.00 90.75 168 LYS A O 1
ATOM 1404 N N . ALA A 1 169 ? 0.313 -10.135 6.697 1.00 91.00 169 ALA A N 1
ATOM 1405 C CA . ALA A 1 169 ? 0.658 -9.563 5.407 1.00 91.00 169 ALA A CA 1
ATOM 1406 C C . ALA A 1 169 ? 0.449 -10.586 4.290 1.00 91.00 169 ALA A C 1
ATOM 1408 O O . ALA A 1 169 ? 0.758 -11.764 4.455 1.00 91.00 169 ALA A O 1
ATOM 1409 N N . MET A 1 170 ? -0.035 -10.119 3.145 1.00 89.25 170 MET A N 1
ATOM 1410 C CA . MET A 1 170 ? -0.062 -10.885 1.905 1.00 89.25 170 MET A CA 1
ATOM 1411 C C . MET A 1 170 ? 0.564 -10.039 0.807 1.00 89.25 170 MET A C 1
ATOM 1413 O O . MET A 1 170 ? 0.127 -8.913 0.567 1.00 89.25 170 MET A O 1
ATOM 1417 N N . VAL A 1 171 ? 1.584 -10.588 0.153 1.00 87.00 171 VAL A N 1
ATOM 1418 C CA . VAL A 1 171 ? 2.211 -9.981 -1.021 1.00 87.00 171 VAL A CA 1
ATOM 1419 C C . VAL A 1 171 ? 1.889 -10.864 -2.217 1.00 87.00 171 VAL A C 1
ATOM 1421 O O . VAL A 1 171 ? 2.324 -12.011 -2.273 1.00 87.00 171 VAL A O 1
ATOM 1424 N N . ALA A 1 172 ? 1.086 -10.344 -3.134 1.00 82.94 172 ALA A N 1
ATOM 1425 C CA . ALA A 1 172 ? 0.790 -10.975 -4.405 1.00 82.94 172 ALA A CA 1
ATOM 1426 C C . ALA A 1 172 ? 1.813 -10.515 -5.449 1.00 82.94 172 ALA A C 1
ATOM 1428 O O . ALA A 1 172 ? 2.151 -9.333 -5.537 1.00 82.94 172 ALA A O 1
ATOM 1429 N N . ILE A 1 173 ? 2.333 -11.484 -6.197 1.00 76.44 173 ILE A N 1
ATOM 1430 C CA . ILE A 1 173 ? 3.306 -11.290 -7.268 1.00 76.44 173 ILE A CA 1
ATOM 1431 C C . ILE A 1 173 ? 2.877 -12.205 -8.409 1.00 76.44 173 ILE A C 1
ATOM 1433 O O . ILE A 1 173 ? 2.633 -13.394 -8.183 1.00 76.44 173 ILE A O 1
ATOM 1437 N N . VAL A 1 174 ? 2.792 -11.681 -9.629 1.00 72.31 174 VAL A N 1
ATOM 1438 C CA . VAL A 1 174 ? 2.613 -12.522 -10.816 1.00 72.31 174 VAL A CA 1
ATOM 1439 C C . VAL A 1 174 ? 3.987 -12.985 -11.290 1.00 72.31 174 VAL A C 1
ATOM 1441 O O . VAL A 1 174 ? 4.884 -12.167 -11.488 1.00 72.31 174 VAL A O 1
ATOM 1444 N N . ASP A 1 175 ? 4.154 -14.307 -11.438 1.00 64.00 175 ASP A N 1
ATOM 1445 C CA . ASP A 1 175 ? 5.412 -14.956 -11.831 1.00 64.00 175 ASP A CA 1
ATOM 1446 C C . ASP A 1 175 ? 6.002 -14.307 -13.091 1.00 64.00 175 ASP A C 1
ATOM 1448 O O . ASP A 1 175 ? 5.585 -14.545 -14.228 1.00 64.00 175 ASP A O 1
ATOM 1452 N N . THR A 1 176 ? 7.006 -13.470 -12.854 1.00 51.66 176 THR A N 1
ATOM 1453 C CA . THR A 1 176 ? 8.053 -13.171 -13.812 1.00 51.66 176 THR A CA 1
ATOM 1454 C C . THR A 1 176 ? 9.211 -14.055 -13.384 1.00 51.66 176 THR A C 1
ATOM 1456 O O . THR A 1 176 ? 9.512 -14.128 -12.196 1.00 51.66 176 THR A O 1
ATOM 1459 N N . SER A 1 177 ? 9.879 -14.721 -14.319 1.00 51.47 177 SER A N 1
ATOM 1460 C CA . SER A 1 177 ? 10.999 -15.653 -14.109 1.00 51.47 177 SER A CA 1
ATOM 1461 C C . SER A 1 177 ? 12.268 -15.020 -13.485 1.00 51.47 177 SER A C 1
ATOM 1463 O O . SER A 1 177 ? 13.401 -15.363 -13.833 1.00 51.47 177 SER A O 1
ATOM 1465 N N . ASN A 1 178 ? 12.105 -14.032 -12.611 1.00 55.88 178 ASN A N 1
ATOM 1466 C CA . ASN A 1 178 ? 13.066 -13.057 -12.155 1.00 55.88 178 ASN A CA 1
ATOM 1467 C C . ASN A 1 178 ? 13.398 -13.308 -10.678 1.00 55.88 178 ASN A C 1
ATOM 1469 O O . ASN A 1 178 ? 12.799 -12.739 -9.768 1.00 55.88 178 ASN A O 1
ATOM 1473 N N . LYS A 1 179 ? 14.443 -14.116 -10.446 1.00 61.25 179 LYS A N 1
ATOM 1474 C CA . LYS A 1 179 ? 15.007 -14.488 -9.125 1.00 61.25 179 LYS A CA 1
ATOM 1475 C C . LYS A 1 179 ? 15.476 -13.308 -8.246 1.00 61.25 179 LYS A C 1
ATOM 1477 O O . LYS A 1 179 ? 16.179 -13.496 -7.254 1.00 61.25 179 LYS A O 1
ATOM 1482 N N . LYS A 1 180 ? 15.230 -12.063 -8.659 1.00 67.19 180 LYS A N 1
ATOM 1483 C CA . LYS A 1 180 ? 15.595 -10.855 -7.912 1.00 67.19 180 LYS A CA 1
ATOM 1484 C C . LYS A 1 180 ? 14.482 -10.385 -6.972 1.00 67.19 180 LYS A C 1
ATOM 1486 O O . LYS A 1 180 ? 14.804 -9.632 -6.057 1.00 67.19 180 LYS A O 1
ATOM 1491 N N . LEU A 1 181 ? 13.238 -10.840 -7.149 1.00 68.31 181 LEU A N 1
ATOM 1492 C CA . LEU A 1 181 ? 12.117 -10.534 -6.247 1.00 68.31 181 LEU A CA 1
ATOM 1493 C C . LEU A 1 181 ? 12.360 -11.057 -4.821 1.00 68.31 181 LEU A C 1
ATOM 1495 O O . LEU A 1 181 ? 12.170 -10.310 -3.861 1.00 68.31 181 LEU A O 1
ATOM 1499 N N . ASP A 1 182 ? 12.952 -12.245 -4.685 1.00 67.12 182 ASP A N 1
ATOM 1500 C CA . ASP A 1 182 ? 13.342 -12.839 -3.393 1.00 67.12 182 ASP A CA 1
ATOM 1501 C C . ASP A 1 182 ? 14.314 -11.958 -2.592 1.00 67.12 182 ASP A C 1
ATOM 1503 O O . ASP A 1 182 ? 14.430 -12.071 -1.375 1.00 67.12 182 ASP A O 1
ATOM 1507 N N . LYS A 1 183 ? 15.045 -11.058 -3.265 1.00 71.31 183 LYS A N 1
ATOM 1508 C CA . LYS A 1 183 ? 16.015 -10.163 -2.613 1.00 71.31 183 LYS A CA 1
ATOM 1509 C C . LYS A 1 183 ? 15.367 -8.933 -1.978 1.00 71.31 183 LYS A C 1
ATOM 1511 O O . LYS A 1 183 ? 16.033 -8.265 -1.177 1.00 71.31 183 LYS A O 1
ATOM 1516 N N . ILE A 1 184 ? 14.121 -8.643 -2.356 1.00 76.25 184 ILE A N 1
ATOM 1517 C CA . ILE A 1 184 ? 13.353 -7.463 -1.946 1.00 76.25 184 ILE A CA 1
ATOM 1518 C C . ILE A 1 184 ? 12.478 -7.778 -0.741 1.00 76.25 184 ILE A C 1
ATOM 1520 O O . ILE A 1 184 ? 12.357 -6.941 0.155 1.00 76.25 184 ILE A O 1
ATOM 1524 N N . LEU A 1 185 ? 11.880 -8.969 -0.712 1.00 79.81 185 LEU A N 1
ATOM 1525 C CA . LEU A 1 185 ? 11.022 -9.369 0.392 1.00 79.81 185 LEU A CA 1
ATOM 1526 C C . LEU A 1 185 ? 11.832 -9.639 1.672 1.00 79.81 185 LEU A C 1
ATOM 1528 O O . LEU A 1 185 ? 12.999 -10.045 1.613 1.00 79.81 185 LEU A O 1
ATOM 1532 N N . PRO A 1 186 ? 11.237 -9.404 2.854 1.00 71.94 186 PRO A N 1
ATOM 1533 C CA . PRO A 1 186 ? 11.852 -9.774 4.120 1.00 71.94 186 PRO A CA 1
ATOM 1534 C C . PRO A 1 186 ? 12.131 -11.280 4.209 1.00 71.94 186 PRO A C 1
ATOM 1536 O O . PRO A 1 186 ? 11.341 -12.097 3.747 1.00 71.94 186 PRO A O 1
ATOM 1539 N N . ALA A 1 187 ? 13.217 -11.661 4.886 1.00 70.69 187 ALA A N 1
ATOM 1540 C CA . ALA A 1 187 ? 13.638 -13.063 5.011 1.00 70.69 187 ALA A CA 1
ATOM 1541 C C . ALA A 1 187 ? 12.655 -13.970 5.786 1.00 70.69 187 ALA A C 1
ATOM 1543 O O . ALA A 1 187 ? 12.808 -15.186 5.770 1.00 70.69 187 ALA A O 1
ATOM 1544 N N . ASN A 1 188 ? 11.678 -13.395 6.490 1.00 68.88 188 ASN A N 1
ATOM 1545 C CA . ASN A 1 188 ? 10.617 -14.112 7.202 1.00 68.88 188 ASN A CA 1
ATOM 1546 C C . ASN A 1 188 ? 9.334 -14.286 6.369 1.00 68.88 188 ASN A C 1
ATOM 1548 O O . ASN A 1 188 ? 8.333 -14.752 6.909 1.00 68.88 188 ASN A O 1
ATOM 1552 N N . ALA A 1 189 ? 9.331 -13.900 5.090 1.00 66.31 189 ALA A N 1
ATOM 1553 C CA . ALA A 1 189 ? 8.206 -14.156 4.204 1.00 66.31 189 ALA A CA 1
ATOM 1554 C C . ALA A 1 189 ? 8.110 -15.660 3.898 1.00 66.31 189 ALA A C 1
ATOM 1556 O O . ALA A 1 189 ? 9.055 -16.258 3.382 1.00 66.31 189 ALA A O 1
ATOM 1557 N N . TRP A 1 190 ? 6.969 -16.276 4.212 1.00 61.69 190 TRP A N 1
ATOM 1558 C CA . TRP A 1 190 ? 6.656 -17.608 3.704 1.00 61.69 190 TRP A CA 1
ATOM 1559 C C . TRP A 1 190 ? 6.199 -17.492 2.259 1.00 61.69 190 TRP A C 1
ATOM 1561 O O . TRP A 1 190 ? 5.190 -16.851 1.965 1.00 61.69 190 TRP A O 1
ATOM 1571 N N . GLU A 1 191 ? 6.952 -18.114 1.360 1.00 65.00 191 GLU A N 1
ATOM 1572 C CA . GLU A 1 191 ? 6.566 -18.211 -0.036 1.00 65.00 191 GLU A CA 1
ATOM 1573 C C . GLU A 1 191 ? 5.558 -19.350 -0.197 1.00 65.00 191 GLU A C 1
ATOM 1575 O O . GLU A 1 191 ? 5.858 -20.517 0.062 1.00 65.00 191 GLU A O 1
ATOM 1580 N N . TYR A 1 192 ? 4.349 -19.001 -0.624 1.00 61.00 192 TYR A N 1
ATOM 1581 C CA . TYR A 1 192 ? 3.387 -19.965 -1.132 1.00 61.00 192 TYR A CA 1
ATOM 1582 C C . TYR A 1 192 ? 3.224 -19.719 -2.625 1.00 61.00 192 TYR A C 1
ATOM 1584 O O . TYR A 1 192 ? 2.406 -18.906 -3.057 1.00 61.00 192 TYR A O 1
ATOM 1592 N N . SER A 1 193 ? 4.042 -20.396 -3.425 1.00 58.69 193 SER A N 1
ATOM 1593 C CA . SER A 1 193 ? 3.880 -20.389 -4.872 1.00 58.69 193 SER A CA 1
ATOM 1594 C C . SER A 1 193 ? 2.666 -21.257 -5.191 1.00 58.69 193 SER A C 1
ATOM 1596 O O . SER A 1 193 ? 2.661 -22.442 -4.863 1.00 58.69 193 SER A O 1
ATOM 1598 N N . LEU A 1 194 ? 1.635 -20.685 -5.819 1.00 56.81 194 LEU A N 1
ATOM 1599 C CA . LEU A 1 194 ? 0.509 -21.460 -6.341 1.00 56.81 194 LEU A CA 1
ATOM 1600 C C . LEU A 1 194 ? 1.065 -22.427 -7.394 1.00 56.81 194 LEU A C 1
ATOM 1602 O O . LEU A 1 194 ? 1.453 -21.977 -8.479 1.00 56.81 194 LEU A O 1
ATOM 1606 N N . PRO A 1 195 ? 1.182 -23.737 -7.101 1.00 49.88 195 PRO A N 1
ATOM 1607 C CA . PRO A 1 195 ? 1.849 -24.637 -8.015 1.00 49.88 195 PRO A CA 1
ATOM 1608 C C . PRO A 1 195 ? 0.990 -24.729 -9.265 1.00 49.88 195 PRO A C 1
ATOM 1610 O O . PRO A 1 195 ? -0.183 -25.095 -9.200 1.00 49.88 195 PRO A O 1
ATOM 1613 N N . SER A 1 196 ? 1.589 -24.496 -10.428 1.00 50.41 196 SER A N 1
ATOM 1614 C CA . SER A 1 196 ? 0.922 -24.772 -11.705 1.00 50.41 196 SER A CA 1
ATOM 1615 C C . SER A 1 196 ? 0.525 -26.257 -11.862 1.00 50.41 196 SER A C 1
ATOM 1617 O O . SER A 1 196 ? -0.182 -26.614 -12.804 1.00 50.41 196 SER A O 1
ATOM 1619 N N . SER A 1 197 ? 0.956 -27.138 -10.946 1.00 46.97 197 SER A N 1
ATOM 1620 C CA . SER A 1 197 ? 0.614 -28.567 -10.877 1.00 46.97 197 SER A CA 1
ATOM 1621 C C . SER A 1 197 ? -0.658 -28.870 -10.105 1.00 46.97 197 SER A C 1
ATOM 1623 O O . SER A 1 197 ? -1.212 -29.955 -10.288 1.00 46.97 197 SER A O 1
ATOM 1625 N N . ASP A 1 198 ? -1.124 -27.960 -9.256 1.00 52.00 198 ASP A N 1
ATOM 1626 C CA . ASP A 1 198 ? -2.321 -28.193 -8.465 1.00 52.00 198 ASP A CA 1
ATOM 1627 C C . ASP A 1 198 ? -3.557 -27.861 -9.308 1.00 52.00 198 ASP A C 1
ATOM 1629 O O . ASP A 1 198 ? -3.804 -26.715 -9.695 1.00 52.00 198 ASP A O 1
ATOM 1633 N N . ARG A 1 199 ? -4.329 -28.907 -9.630 1.00 50.44 199 ARG A N 1
ATOM 1634 C CA . ARG A 1 199 ? -5.513 -28.825 -10.496 1.00 50.44 199 ARG A CA 1
ATOM 1635 C C . ARG A 1 199 ? -6.535 -27.810 -9.995 1.00 50.44 199 ARG A C 1
ATOM 1637 O O . ARG A 1 199 ? -7.254 -27.253 -10.814 1.00 50.44 199 ARG A O 1
ATOM 1644 N N . VAL A 1 200 ? -6.595 -27.547 -8.688 1.00 51.38 200 VAL A N 1
ATOM 1645 C CA . VAL A 1 200 ? -7.539 -26.576 -8.113 1.00 51.38 200 VAL A CA 1
ATOM 1646 C C . VAL A 1 200 ? -7.210 -25.148 -8.563 1.00 51.38 200 VAL A C 1
ATOM 1648 O O . VAL A 1 200 ? -8.117 -24.346 -8.770 1.00 51.38 200 VAL A O 1
ATOM 1651 N N . PHE A 1 201 ? -5.932 -24.843 -8.801 1.00 51.97 201 PHE A N 1
ATOM 1652 C CA . PHE A 1 201 ? -5.478 -23.521 -9.240 1.00 51.97 201 PHE A CA 1
ATOM 1653 C C . PHE A 1 201 ? -5.291 -23.412 -10.761 1.00 51.97 201 PHE A C 1
ATOM 1655 O O . PHE A 1 201 ? -5.310 -22.303 -11.288 1.00 51.97 201 PHE A O 1
ATOM 1662 N N . GLN A 1 202 ? -5.207 -24.540 -11.482 1.00 50.56 202 GLN A N 1
ATOM 1663 C CA . GLN A 1 202 ? -5.169 -24.579 -12.957 1.00 50.56 202 GLN A CA 1
ATOM 1664 C C . GLN A 1 202 ? -6.409 -23.961 -13.616 1.00 50.56 202 GLN A C 1
ATOM 1666 O O . GLN A 1 202 ? -6.297 -23.390 -14.696 1.00 50.56 202 GLN A O 1
ATOM 1671 N N . TYR A 1 203 ? -7.570 -24.067 -12.965 1.00 48.88 203 TYR A N 1
ATOM 1672 C CA . TYR A 1 203 ? -8.842 -23.506 -13.439 1.00 48.88 203 TYR A CA 1
ATOM 1673 C C . TYR A 1 203 ? -9.263 -22.239 -12.675 1.00 48.88 203 TYR A C 1
ATOM 1675 O O . TYR A 1 203 ? -10.323 -21.683 -12.941 1.00 48.88 203 TYR A O 1
ATOM 1683 N N . GLY A 1 204 ? -8.469 -21.807 -11.687 1.00 52.59 204 GLY A N 1
ATOM 1684 C CA . GLY A 1 204 ? -8.821 -20.711 -10.779 1.00 52.59 204 GLY A CA 1
ATOM 1685 C C . GLY A 1 204 ? -8.295 -19.336 -11.197 1.00 52.59 204 GLY A C 1
ATOM 1686 O O . GLY A 1 204 ? -8.722 -18.332 -10.631 1.00 52.59 204 GLY A O 1
ATOM 1687 N N . PHE A 1 205 ? -7.374 -19.275 -12.162 1.00 60.81 205 PHE A N 1
ATOM 1688 C CA . PHE A 1 205 ? -6.760 -18.033 -12.631 1.00 60.81 205 PHE A CA 1
ATOM 1689 C C . 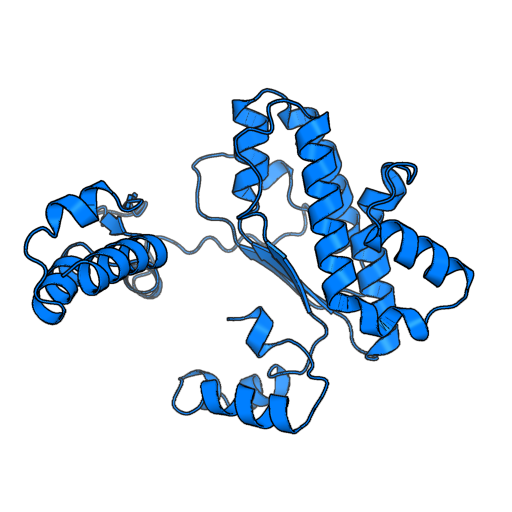PHE A 1 205 ? -6.701 -17.996 -14.156 1.00 60.81 205 PHE A C 1
ATOM 1691 O O . PHE A 1 205 ? -6.083 -18.853 -14.777 1.00 60.81 205 PHE A O 1
ATOM 1698 N N . GLY A 1 206 ? -7.283 -16.957 -14.754 1.00 68.00 206 GLY A N 1
ATOM 1699 C CA . GLY A 1 206 ? -7.278 -16.795 -16.205 1.00 68.00 206 GLY A CA 1
ATOM 1700 C C . GLY A 1 206 ? -8.419 -17.512 -16.915 1.00 68.00 206 GLY A C 1
ATOM 1701 O O . GLY A 1 206 ? -9.125 -18.334 -16.342 1.00 68.00 206 GLY A O 1
ATOM 1702 N N . PHE A 1 207 ? -8.591 -17.170 -18.185 1.00 74.31 207 PHE A N 1
ATOM 1703 C CA . PHE A 1 207 ? -9.402 -17.941 -19.116 1.00 74.31 207 PHE A CA 1
ATOM 1704 C C . PHE A 1 207 ? -8.496 -18.908 -19.865 1.00 74.31 207 PHE A C 1
ATOM 1706 O O . PHE A 1 207 ? -7.414 -18.525 -20.306 1.00 74.31 207 PHE A O 1
ATOM 1713 N N . THR A 1 208 ? -8.923 -20.152 -20.030 1.00 80.06 208 THR A N 1
ATOM 1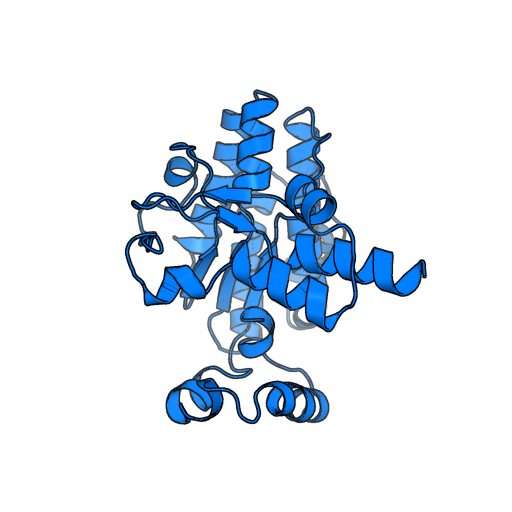714 C CA . THR A 1 208 ? -8.315 -21.061 -21.001 1.00 80.06 208 THR A CA 1
ATOM 1715 C C . THR A 1 208 ? -8.731 -20.672 -22.419 1.00 80.06 208 THR A C 1
ATOM 1717 O O . THR A 1 208 ? -9.672 -19.905 -22.633 1.00 80.06 208 THR A O 1
ATOM 1720 N N . GLU A 1 209 ? -8.060 -21.241 -23.417 1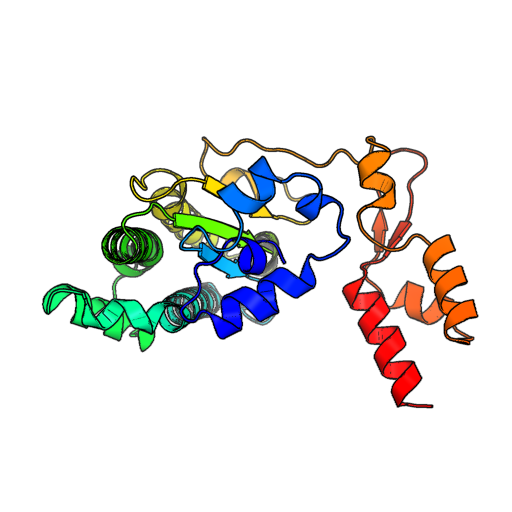.00 81.06 209 GLU A N 1
ATOM 1721 C CA . GLU A 1 209 ? -8.460 -21.097 -24.821 1.00 81.06 209 GLU A CA 1
ATOM 1722 C C . GLU A 1 209 ? -9.919 -21.554 -25.040 1.00 81.06 209 GLU A C 1
ATOM 1724 O O . GLU A 1 209 ? -10.701 -20.885 -25.716 1.00 81.06 209 GLU A O 1
ATOM 1729 N N . THR A 1 210 ? -10.329 -22.631 -24.361 1.00 82.44 210 THR A N 1
ATOM 1730 C CA . THR A 1 210 ? -11.709 -23.137 -24.356 1.00 82.44 210 THR A CA 1
ATOM 1731 C C . THR A 1 210 ? -12.694 -22.151 -23.724 1.00 82.44 210 THR A C 1
ATOM 1733 O O . THR A 1 210 ? -13.798 -21.964 -24.249 1.00 82.44 210 THR A O 1
ATOM 1736 N N . ASP A 1 211 ? -12.315 -21.493 -22.625 1.00 84.00 211 ASP A N 1
ATOM 1737 C CA . ASP A 1 211 ? -13.165 -20.487 -21.978 1.00 84.00 211 ASP A CA 1
ATOM 1738 C C . ASP A 1 211 ? -13.355 -19.271 -22.884 1.00 84.00 211 ASP A C 1
ATOM 1740 O O . ASP A 1 211 ? -14.472 -18.783 -23.029 1.00 84.00 211 ASP A O 1
ATOM 1744 N N . LEU A 1 212 ? -12.298 -18.829 -23.571 1.00 84.50 212 LEU A N 1
ATOM 1745 C CA . LEU A 1 212 ? -12.375 -17.739 -24.544 1.00 84.50 212 LEU A CA 1
ATOM 1746 C C . LEU A 1 212 ? -13.282 -18.075 -25.727 1.00 84.50 212 LEU A C 1
ATOM 1748 O O . LEU A 1 212 ? -14.118 -17.256 -26.102 1.00 84.50 212 LEU A O 1
ATOM 1752 N N . ILE A 1 213 ? -13.184 -19.287 -26.279 1.00 84.44 213 ILE A N 1
ATOM 1753 C CA . ILE A 1 213 ? -14.094 -19.755 -27.338 1.00 84.44 213 ILE A CA 1
ATOM 1754 C C . ILE A 1 213 ? -15.544 -19.780 -26.831 1.00 84.44 213 ILE A C 1
ATOM 1756 O O . ILE A 1 213 ? -16.473 -19.429 -27.561 1.00 84.44 213 ILE A O 1
ATOM 1760 N N . THR A 1 214 ? -15.756 -20.182 -25.577 1.00 85.88 214 THR A N 1
ATOM 1761 C CA . THR A 1 214 ? -17.087 -20.201 -24.956 1.00 85.88 214 THR A CA 1
ATOM 1762 C C . THR A 1 214 ? -17.632 -18.785 -24.772 1.00 85.88 214 THR A C 1
ATOM 1764 O O . THR A 1 214 ? -18.764 -18.513 -25.168 1.00 85.88 214 THR A O 1
ATOM 1767 N N . LEU A 1 215 ? -16.819 -17.856 -24.264 1.00 83.44 215 LEU A N 1
ATOM 1768 C CA . LEU A 1 215 ? -17.168 -16.440 -24.139 1.00 83.44 215 LEU A CA 1
ATOM 1769 C C . LEU A 1 215 ? -17.475 -15.818 -25.504 1.00 83.44 215 LEU A C 1
ATOM 1771 O O . LEU A 1 215 ? -18.478 -15.124 -25.634 1.00 83.44 215 LEU A O 1
ATOM 1775 N N . ALA A 1 216 ? -16.681 -16.114 -26.535 1.00 82.81 216 ALA A N 1
ATOM 1776 C CA . ALA A 1 216 ? -16.920 -15.638 -27.896 1.00 82.81 216 ALA A CA 1
ATOM 1777 C C . ALA A 1 216 ? -18.305 -16.051 -28.409 1.00 82.81 216 ALA A C 1
ATOM 1779 O O . ALA A 1 216 ? -19.028 -15.229 -28.968 1.00 82.81 216 ALA A O 1
ATOM 1780 N N . LYS A 1 217 ? -18.719 -17.300 -28.153 1.00 84.50 217 LYS A N 1
ATOM 1781 C CA . LYS A 1 217 ? -20.064 -17.788 -28.499 1.00 84.50 217 LYS A CA 1
ATOM 1782 C C . LYS A 1 217 ? -21.159 -17.062 -27.720 1.00 84.50 217 LYS A C 1
ATOM 1784 O O . LYS A 1 217 ? -22.150 -16.653 -28.319 1.00 84.50 217 LYS A O 1
ATOM 1789 N N . VAL A 1 218 ? -20.982 -16.891 -26.408 1.00 84.88 218 VAL A N 1
ATOM 1790 C CA . VAL A 1 218 ? -21.959 -16.217 -25.531 1.00 84.88 218 VAL A CA 1
ATOM 1791 C C . VAL A 1 218 ? -22.142 -14.751 -25.931 1.00 84.88 218 VAL A C 1
ATOM 1793 O O . VAL A 1 218 ? -23.272 -14.286 -26.064 1.00 84.88 218 VAL A O 1
ATOM 1796 N N . PHE A 1 219 ? -21.043 -14.041 -26.182 1.00 81.38 219 PHE A N 1
ATOM 1797 C CA . PHE A 1 219 ? -21.036 -12.622 -26.547 1.00 81.38 219 PHE A CA 1
ATOM 1798 C C . PHE A 1 219 ? -21.144 -12.368 -28.059 1.00 81.38 219 PHE A C 1
ATOM 1800 O O . PHE A 1 219 ? -21.114 -11.216 -28.480 1.00 81.38 219 PHE A O 1
ATOM 1807 N N . LYS A 1 220 ? -21.292 -13.421 -28.877 1.00 83.56 220 LYS A N 1
ATOM 1808 C CA . LYS A 1 220 ? -21.373 -13.363 -30.350 1.00 83.56 220 LYS A CA 1
ATOM 1809 C C . LYS A 1 220 ? -20.205 -12.610 -31.007 1.00 83.56 220 LYS A C 1
ATOM 1811 O O . LYS A 1 220 ? -20.386 -11.905 -31.996 1.00 83.56 220 LYS A O 1
ATOM 1816 N N . VAL A 1 221 ? -19.001 -12.776 -30.467 1.00 77.81 221 VAL A N 1
ATOM 1817 C CA . VAL A 1 221 ? -17.771 -12.179 -31.003 1.00 77.81 221 VAL A CA 1
ATOM 1818 C C . VAL A 1 221 ? -17.143 -13.129 -32.021 1.00 77.81 221 VAL A C 1
ATOM 1820 O O . VAL A 1 221 ? -16.931 -14.302 -31.723 1.00 77.81 221 VAL A O 1
ATOM 1823 N N . VAL A 1 222 ? -16.836 -12.622 -33.219 1.00 70.56 222 VAL A N 1
ATOM 1824 C CA . VAL A 1 222 ? -16.365 -13.442 -34.353 1.00 70.56 222 VAL A CA 1
ATOM 1825 C C . VAL A 1 222 ? -14.837 -13.627 -34.357 1.00 70.56 222 VAL A C 1
ATOM 1827 O O . VAL A 1 222 ? -14.355 -14.686 -34.746 1.00 70.56 222 VAL A O 1
ATOM 1830 N N . ASP A 1 223 ? -14.075 -12.659 -33.834 1.00 79.50 223 ASP A N 1
ATOM 1831 C CA . ASP A 1 223 ? -12.602 -12.646 -33.924 1.00 79.50 223 ASP A CA 1
ATOM 1832 C C . ASP A 1 223 ? -11.911 -12.965 -32.591 1.00 79.50 223 ASP A C 1
ATOM 1834 O O . ASP A 1 223 ? -11.169 -12.146 -32.034 1.00 79.50 223 ASP A O 1
ATOM 1838 N N . ILE A 1 224 ? -12.154 -14.156 -32.045 1.00 78.62 224 ILE A N 1
ATOM 1839 C CA . ILE A 1 224 ? -11.535 -14.558 -30.774 1.00 78.62 224 ILE A CA 1
ATOM 1840 C C . ILE A 1 224 ? -10.002 -14.653 -30.867 1.00 78.62 224 ILE A C 1
ATOM 1842 O O . ILE A 1 224 ? -9.314 -14.328 -29.902 1.00 78.62 224 ILE A O 1
ATOM 1846 N N . ASP A 1 225 ? -9.463 -14.982 -32.044 1.00 80.44 225 ASP A N 1
ATOM 1847 C CA . ASP A 1 225 ? -8.017 -15.051 -32.292 1.00 80.44 225 ASP A CA 1
ATOM 1848 C C . ASP A 1 225 ? -7.318 -13.697 -32.093 1.00 80.44 225 ASP A C 1
ATOM 1850 O O . ASP A 1 225 ? -6.173 -13.639 -31.639 1.00 80.44 225 ASP A O 1
ATOM 1854 N N . ASP A 1 226 ? -7.989 -12.587 -32.418 1.00 78.94 226 ASP A N 1
ATOM 1855 C CA . ASP A 1 226 ? -7.444 -11.243 -32.198 1.00 78.94 226 ASP A CA 1
ATOM 1856 C C . ASP A 1 226 ? -7.448 -10.875 -30.708 1.00 78.94 226 ASP A C 1
ATOM 1858 O O . ASP A 1 226 ? -6.469 -10.314 -30.215 1.00 78.94 226 ASP A O 1
ATOM 1862 N N . ILE A 1 227 ? -8.495 -11.266 -29.969 1.00 75.25 227 ILE A N 1
ATOM 1863 C CA . ILE A 1 227 ? -8.535 -11.120 -28.506 1.00 75.25 227 ILE A CA 1
ATOM 1864 C C . ILE A 1 227 ? -7.391 -11.924 -27.886 1.00 75.25 227 ILE A C 1
ATOM 1866 O O . ILE A 1 227 ? -6.597 -11.367 -27.135 1.00 75.25 227 ILE A O 1
ATOM 1870 N N . MET A 1 228 ? -7.238 -13.195 -28.269 1.00 77.69 228 MET A N 1
ATOM 1871 C CA . MET A 1 228 ? -6.164 -14.064 -27.781 1.00 77.69 228 MET A CA 1
ATOM 1872 C C . MET A 1 228 ? -4.773 -13.460 -28.013 1.00 77.69 228 MET A C 1
ATOM 1874 O O . MET A 1 228 ? -3.935 -13.513 -27.116 1.00 77.69 228 MET A O 1
ATOM 1878 N N . LYS A 1 229 ? -4.528 -12.840 -29.176 1.00 77.06 229 LYS A N 1
ATOM 1879 C CA . LYS A 1 229 ? -3.253 -12.165 -29.491 1.00 77.06 229 LYS A CA 1
ATOM 1880 C C . LYS A 1 229 ? -3.000 -10.912 -28.655 1.00 77.06 229 LYS A C 1
ATOM 1882 O O . LYS A 1 229 ? -1.846 -10.614 -28.354 1.00 77.06 229 LYS A O 1
ATOM 1887 N N . LYS A 1 230 ? -4.049 -10.156 -28.327 1.00 68.06 230 LYS A N 1
ATOM 1888 C CA . LYS A 1 230 ? -3.953 -8.880 -27.594 1.00 68.06 230 LYS A CA 1
ATOM 1889 C C . LYS A 1 230 ? -3.942 -9.052 -26.080 1.00 68.06 230 LYS A C 1
ATOM 1891 O O . LYS A 1 230 ? -3.521 -8.151 -25.359 1.00 68.06 230 LYS A O 1
ATOM 1896 N N . THR A 1 231 ? -4.394 -10.197 -25.589 1.00 65.12 231 THR A N 1
ATOM 1897 C CA . THR A 1 231 ? -4.428 -10.498 -24.159 1.00 65.12 231 THR A CA 1
ATOM 1898 C C . THR A 1 231 ? -3.118 -11.113 -23.686 1.00 65.12 231 THR A C 1
ATOM 1900 O O . THR A 1 231 ? -2.541 -11.967 -24.356 1.00 65.12 231 THR A O 1
ATOM 1903 N N . LEU A 1 232 ? -2.650 -10.690 -22.509 1.00 58.62 232 LEU A N 1
ATOM 1904 C CA . LEU A 1 232 ? -1.437 -11.233 -21.905 1.00 58.62 232 LEU A CA 1
ATOM 1905 C C . LEU A 1 232 ? -1.620 -12.741 -21.652 1.00 58.62 232 LEU A C 1
ATOM 1907 O O . LEU A 1 232 ? -2.490 -13.134 -20.868 1.00 58.62 232 LEU A O 1
ATOM 1911 N N . GLN A 1 233 ? -0.816 -13.566 -22.327 1.00 60.75 233 GLN A N 1
ATOM 1912 C CA . GLN A 1 233 ? -0.814 -15.020 -22.173 1.00 60.75 233 GLN A CA 1
ATOM 1913 C C . GLN A 1 233 ? 0.253 -15.420 -21.150 1.00 60.75 233 GLN A C 1
ATOM 1915 O O . GLN A 1 233 ? 1.446 -15.220 -21.387 1.00 60.75 233 GLN A O 1
ATOM 1920 N N . CYS A 1 234 ? -0.153 -16.040 -20.044 1.00 55.56 234 CYS A N 1
ATOM 1921 C CA . CYS A 1 234 ? 0.764 -16.775 -19.180 1.00 55.56 234 CYS A CA 1
ATOM 1922 C C . CYS A 1 234 ? 0.688 -18.271 -19.516 1.00 55.56 234 CYS A C 1
ATOM 1924 O O . CYS A 1 234 ? -0.374 -18.825 -19.801 1.00 55.56 234 CYS A O 1
ATOM 1926 N N . LYS A 1 235 ? 1.844 -18.937 -19.552 1.00 55.28 235 LYS A N 1
ATOM 1927 C CA . LYS A 1 235 ? 1.918 -20.390 -19.746 1.00 55.28 235 LYS A CA 1
ATOM 1928 C C . LYS A 1 235 ? 2.141 -21.030 -18.392 1.00 55.28 235 LYS A C 1
ATOM 1930 O O . LYS A 1 235 ? 3.083 -20.659 -17.697 1.00 55.28 235 LYS A O 1
ATOM 1935 N N . THR A 1 236 ? 1.319 -22.010 -18.038 1.00 53.81 236 THR A N 1
ATOM 1936 C CA . THR A 1 236 ? 1.537 -22.773 -16.808 1.00 53.81 236 THR A CA 1
ATOM 1937 C C . THR A 1 236 ? 2.896 -23.481 -16.867 1.00 53.81 236 THR A C 1
ATOM 1939 O O . THR A 1 236 ? 3.291 -24.021 -17.905 1.00 53.81 236 THR A O 1
ATOM 1942 N N . GLY A 1 237 ? 3.618 -23.516 -15.743 1.00 46.34 237 GLY A N 1
ATOM 1943 C CA . GLY A 1 237 ? 4.901 -24.222 -15.616 1.00 46.34 237 GLY A CA 1
ATOM 1944 C C . GLY A 1 237 ? 4.800 -25.751 -15.733 1.00 46.34 237 GLY A C 1
ATOM 1945 O O . GLY A 1 237 ? 5.819 -26.437 -15.777 1.00 46.34 237 GLY A O 1
ATOM 1946 N N . VAL A 1 238 ? 3.585 -26.298 -15.820 1.00 46.22 238 VAL A N 1
ATOM 1947 C CA . VAL A 1 238 ? 3.309 -27.741 -15.801 1.00 46.22 238 VAL A CA 1
ATOM 1948 C C . VAL A 1 238 ? 2.912 -28.280 -17.164 1.00 46.22 238 VAL A C 1
ATOM 1950 O O . VAL A 1 238 ? 2.368 -27.559 -17.990 1.00 46.22 238 VAL A O 1
ATOM 1953 N N . LYS A 1 239 ? 3.233 -29.558 -17.404 1.00 48.16 239 LYS A N 1
ATOM 1954 C CA . LYS A 1 239 ? 2.879 -30.303 -18.616 1.00 48.16 239 LYS A CA 1
ATOM 1955 C C . LYS A 1 239 ? 1.489 -30.963 -18.471 1.00 48.16 239 LYS A C 1
ATOM 1957 O O . LYS A 1 239 ? 1.275 -31.629 -17.460 1.00 48.16 239 LYS A O 1
ATOM 1962 N N . PRO A 1 240 ? 0.607 -30.882 -19.488 1.00 56.38 240 PRO A N 1
ATOM 1963 C CA . PRO A 1 240 ? 0.763 -30.076 -20.699 1.00 56.38 240 PRO A CA 1
ATOM 1964 C C . PRO A 1 240 ? 0.696 -28.583 -20.354 1.00 56.38 240 PRO A C 1
ATOM 1966 O O . PRO A 1 240 ? -0.069 -28.189 -19.482 1.00 56.38 240 PRO A O 1
ATOM 1969 N N . LYS A 1 241 ? 1.522 -27.766 -21.019 1.00 60.44 241 LYS A N 1
ATOM 1970 C CA . LYS A 1 241 ? 1.512 -26.312 -20.815 1.00 60.44 241 LYS A CA 1
ATOM 1971 C C . LYS A 1 241 ? 0.160 -25.783 -21.273 1.00 60.44 241 LYS A C 1
ATOM 1973 O O . LYS A 1 241 ? -0.130 -25.851 -22.465 1.00 60.44 241 LYS A O 1
ATOM 1978 N N . ILE A 1 242 ? -0.638 -25.273 -20.345 1.00 64.12 242 ILE A N 1
ATOM 1979 C CA . ILE A 1 242 ? -1.916 -24.637 -20.643 1.00 64.12 242 ILE A CA 1
ATOM 1980 C C . ILE A 1 242 ? -1.647 -23.145 -20.835 1.00 64.12 242 ILE A C 1
ATOM 1982 O O . ILE A 1 242 ? -0.905 -22.527 -20.064 1.00 64.12 242 ILE A O 1
ATOM 1986 N N . ALA A 1 243 ? -2.208 -22.586 -21.903 1.00 69.69 243 ALA A N 1
ATOM 1987 C CA . ALA A 1 243 ? -2.275 -21.150 -22.106 1.00 69.69 243 ALA A CA 1
ATOM 1988 C C . ALA A 1 243 ? -3.414 -20.579 -21.259 1.00 69.69 243 ALA A C 1
ATOM 1990 O O . ALA A 1 243 ? -4.567 -20.978 -21.423 1.00 69.69 243 ALA A O 1
ATOM 1991 N N . LEU A 1 244 ? -3.077 -19.648 -20.374 1.00 73.44 244 LEU A N 1
ATOM 1992 C CA . LEU A 1 244 ? -4.033 -18.894 -19.579 1.00 73.44 244 LEU A CA 1
ATOM 1993 C C . LEU A 1 244 ? -3.982 -17.429 -20.007 1.00 73.44 244 LEU A C 1
ATOM 1995 O O . LEU A 1 244 ? -2.910 -16.841 -20.166 1.00 73.44 244 LEU A O 1
ATOM 1999 N N . TYR A 1 245 ? -5.156 -16.847 -20.205 1.00 71.81 245 TYR A N 1
ATOM 2000 C CA . TYR A 1 245 ? -5.335 -15.469 -20.639 1.00 71.81 245 TYR A CA 1
ATOM 2001 C C . TYR A 1 245 ? -5.834 -14.624 -19.470 1.00 71.81 245 TYR A C 1
ATOM 2003 O O . TYR A 1 245 ? -6.778 -15.005 -18.776 1.00 71.81 245 TYR A O 1
ATOM 2011 N N . ASN A 1 246 ? -5.200 -13.472 -19.241 1.00 70.75 246 ASN A N 1
ATOM 2012 C CA . ASN A 1 246 ? -5.555 -12.576 -18.139 1.00 70.75 246 ASN A CA 1
ATOM 2013 C C . ASN A 1 246 ? -7.046 -12.148 -18.221 1.00 70.75 246 ASN A C 1
ATOM 2015 O O . ASN A 1 246 ? -7.438 -11.544 -19.226 1.00 70.75 246 ASN A O 1
ATOM 2019 N N . PRO A 1 247 ? -7.876 -12.385 -17.180 1.00 72.12 247 PRO A N 1
ATOM 2020 C CA . PRO A 1 247 ? -9.312 -12.110 -17.246 1.00 72.12 247 PRO A CA 1
ATOM 2021 C C . PRO A 1 247 ? -9.656 -10.635 -17.448 1.00 72.12 247 PRO A C 1
ATOM 2023 O O . PRO A 1 247 ? -10.612 -10.319 -18.148 1.00 72.12 247 PRO A O 1
ATOM 2026 N N . GLN A 1 248 ? -8.873 -9.724 -16.866 1.00 64.44 248 GLN A N 1
ATOM 2027 C CA . GLN A 1 248 ? -9.088 -8.285 -16.988 1.00 64.44 248 GLN A CA 1
ATOM 2028 C C . GLN A 1 248 ? -8.786 -7.797 -18.406 1.00 64.44 248 GLN A C 1
ATOM 2030 O O . GLN A 1 248 ? -9.555 -7.013 -18.960 1.00 64.44 248 GLN A O 1
ATOM 2035 N N . ALA A 1 249 ? -7.698 -8.282 -19.011 1.00 68.62 249 ALA A N 1
ATOM 2036 C CA . ALA A 1 249 ? -7.365 -7.971 -20.398 1.00 68.62 249 ALA A CA 1
ATOM 2037 C C . ALA A 1 249 ? -8.459 -8.481 -21.350 1.00 68.62 249 ALA A C 1
ATOM 2039 O O . ALA A 1 249 ? -8.926 -7.737 -22.208 1.00 68.62 249 ALA A O 1
ATOM 2040 N N . VAL A 1 250 ? -8.918 -9.720 -21.147 1.00 77.69 250 VAL A N 1
ATOM 2041 C CA . VAL A 1 250 ? -10.008 -10.326 -21.927 1.00 77.69 250 VAL A CA 1
ATOM 2042 C C . VAL A 1 250 ? -11.299 -9.525 -21.772 1.00 77.69 250 VAL A C 1
ATOM 2044 O O . VAL A 1 250 ? -11.928 -9.175 -22.768 1.00 77.69 250 VAL A O 1
ATOM 2047 N N . TRP A 1 251 ? -11.681 -9.187 -20.537 1.00 77.31 251 TRP A N 1
ATOM 2048 C CA . TRP A 1 251 ? -12.888 -8.408 -20.271 1.00 77.31 251 TRP A CA 1
ATOM 2049 C C . TRP A 1 251 ? -12.827 -7.019 -20.902 1.00 77.31 251 TRP A C 1
ATOM 2051 O O . TRP A 1 251 ? -13.815 -6.564 -21.467 1.00 77.31 251 TRP A O 1
ATOM 2061 N N . ARG A 1 252 ? -11.665 -6.358 -20.862 1.00 75.94 252 ARG A N 1
ATOM 2062 C CA . ARG A 1 252 ? -11.454 -5.062 -21.515 1.00 75.94 252 ARG A CA 1
ATOM 2063 C C . ARG A 1 252 ? -11.682 -5.149 -23.023 1.00 75.94 252 ARG A C 1
ATOM 2065 O O . ARG A 1 252 ? -12.400 -4.315 -23.562 1.00 75.94 252 ARG A O 1
ATOM 2072 N N . GLU A 1 253 ? -11.116 -6.151 -23.692 1.00 79.88 253 GLU A N 1
ATOM 2073 C CA . GLU A 1 253 ? -11.300 -6.339 -25.137 1.00 79.88 253 GLU A CA 1
ATOM 2074 C C . GLU A 1 253 ? -12.749 -6.690 -25.500 1.00 79.88 253 GLU A C 1
ATOM 2076 O O . GLU A 1 253 ? -13.301 -6.131 -26.450 1.00 79.88 253 GLU A O 1
ATOM 2081 N N . LEU A 1 254 ? -13.400 -7.561 -24.720 1.00 80.38 254 LEU A N 1
ATOM 2082 C CA . LEU A 1 254 ? -14.819 -7.878 -24.900 1.00 80.38 254 LEU A CA 1
ATOM 2083 C C . LEU A 1 254 ? -15.696 -6.635 -24.708 1.00 80.38 254 LEU A C 1
ATOM 2085 O O . LEU A 1 254 ? -16.536 -6.341 -25.553 1.00 80.38 254 LEU A O 1
ATOM 2089 N N . TYR A 1 255 ? -15.467 -5.873 -23.638 1.00 78.00 255 TYR A N 1
ATOM 2090 C CA . TYR A 1 255 ? -16.210 -4.652 -23.334 1.00 78.00 255 TYR A CA 1
ATOM 2091 C C . TYR A 1 255 ? -16.050 -3.591 -24.428 1.00 78.00 255 TYR A C 1
ATOM 2093 O O . TYR A 1 255 ? -17.036 -2.984 -24.843 1.00 78.00 255 TYR A O 1
ATOM 2101 N N . LEU A 1 256 ? -14.830 -3.370 -24.926 1.00 79.06 256 LEU A N 1
ATOM 2102 C CA . LEU A 1 256 ? -14.587 -2.424 -26.018 1.00 79.06 256 LEU A CA 1
ATOM 2103 C C . LEU A 1 256 ? -15.333 -2.825 -27.293 1.00 79.06 256 LEU A C 1
ATOM 2105 O O . LEU A 1 256 ? -15.861 -1.961 -27.980 1.00 79.06 256 LEU A O 1
ATOM 2109 N N . ARG A 1 257 ? -15.399 -4.118 -27.615 1.00 78.00 257 ARG A N 1
ATOM 2110 C CA . ARG A 1 257 ? -16.092 -4.600 -28.818 1.00 78.00 257 ARG A CA 1
ATOM 2111 C C . ARG A 1 257 ? -17.606 -4.524 -28.685 1.00 78.00 257 ARG A C 1
ATOM 2113 O O . ARG A 1 257 ? -18.257 -4.064 -29.611 1.00 78.00 257 ARG A O 1
ATOM 2120 N N . LEU A 1 258 ? -18.149 -4.913 -27.534 1.00 77.50 258 LEU A N 1
ATOM 2121 C CA . LEU A 1 258 ? -19.590 -4.863 -27.276 1.00 77.50 258 LEU A CA 1
ATOM 2122 C C . LEU A 1 258 ? -20.150 -3.435 -27.284 1.00 77.50 258 LEU A C 1
ATOM 2124 O O . LEU A 1 258 ? -21.311 -3.259 -27.623 1.00 77.50 258 LEU A O 1
ATOM 2128 N N . ASN A 1 259 ? -19.342 -2.432 -26.925 1.00 74.00 259 ASN A N 1
ATOM 2129 C CA . ASN A 1 259 ? -19.756 -1.022 -26.936 1.00 74.00 259 ASN A CA 1
ATOM 2130 C C . ASN A 1 259 ? -19.393 -0.268 -28.228 1.00 74.00 259 ASN A C 1
ATOM 2132 O O . ASN A 1 259 ? -19.752 0.898 -28.361 1.00 74.00 259 ASN A O 1
ATOM 2136 N N . ASN A 1 260 ? -18.668 -0.905 -29.154 1.00 61.25 260 ASN A N 1
ATOM 2137 C CA . ASN A 1 260 ? -18.337 -0.357 -30.476 1.00 61.25 260 ASN A CA 1
ATOM 2138 C C . ASN A 1 260 ? -19.106 -1.064 -31.617 1.00 61.25 260 ASN A C 1
ATOM 2140 O O . ASN A 1 260 ? -18.794 -0.834 -32.786 1.00 61.25 260 ASN A O 1
ATOM 2144 N N . MET A 1 261 ? -20.067 -1.933 -31.282 1.00 53.28 261 MET A N 1
ATOM 2145 C CA . MET A 1 261 ? -21.055 -2.540 -32.187 1.00 53.28 261 MET A CA 1
ATOM 2146 C C . MET A 1 261 ? -22.405 -1.844 -32.035 1.00 53.28 261 MET A C 1
ATOM 2148 O O . MET A 1 261 ? -23.117 -1.756 -33.059 1.00 53.28 261 MET A O 1
#

Secondary structure (DSSP, 8-state):
-HHHHHB--S-HHHHHHHHHTTTTSTTTT-HHHHHHHTT-B-EEEEE-TT--TT--SHHHHHHHHHHHHHHHHHHTGGGGGGS-HHHHHHHHHHHTT-TTS-HHHHHHHHHHHHHHHHHHHSSPEEEEEE-THHHHHHHHHTT-HHHHHHHHHHHHIIIIIS-TTEEEEEE-----S-TTGGGTS-TTPPP----TT-HHHHTTSSEEHHHHHHHHHHTT-S-HHHHHHHSPEEEPSSSS--EEE-HHHHHHHHHHHHT--

InterPro domains:
  IPR018631 AAA-ATPase-like domain [PF09820] (16-172)

pLDDT: mean 84.58, std 14.19, range [46.22, 98.62]

Radius of gyration: 20.83 Å; chains: 1; bounding box: 46×48×53 Å

Foldseek 3Di:
DLCLQQAADDDPVSLVVSVVVCPPPPVVVVVVNSVCGGNHFHEQEQECPPQDLPCLDPVSNVLVLLVRLLVSLVVVVVLLVVDDPVLNVLSVCSVVSPPVDDLVSSLQSLLSVQVSRCVVSVAAHEYEAEAPVVSCVSCVVSVNNVSVLVSLQSSQCNNPPVHPRHDYYDHDYDDDVDPCVCSNHDPPDDDDDPALPDPVVVVVFAAFPVNLVVVCVVLVPDCSVVLVVQFDWDWHPDPVTTTGTHPVSSVVVSVVVSVVD